Protein AF-A0A2G8SJB6-F1 (afdb_monomer_lite)

Foldseek 3Di:
DEEEEEPDQDALVNLLVVLQVVLVVCVVPDLQDAEEHYEAPHDHDCPPPVLAQEPCSNCVSVLSNQNHQYYAYEHEHAQGQYELVSLLSCLQRNLNHAEDHRHYQPDPDDPPDRPPSRHAYEVVSVLNNCLSHLNHAEYEHAEYELQDADDLVPAAARPHANAAYEYLAYDHDPDDPCSLVRLLSNCCRHHVNHNLVRNQVVNVVSCVVVVVPVPPPPPDPPPHSSNVSSLNNVVVSVVVVVVVVVVVPPPPDPPPDDDPVPVVVVVVVSCVDPPPPDDDDDDDDDPDDPDDDDDDDPPPDPDPDPDYDYDYDDDDPDDPPPDDDDDDD

Organism: NCBI:txid1077348

Radius of gyration: 23.8 Å; chains: 1; bounding box: 73×62×74 Å

Secondary structure (DSSP, 8-state):
-EEEEE-S---HHHHHHHHHHHHHHGGGS-TT--EEEEEE-S---S--TT---BHHHHHGGGGG-TT--EEEEEESSS--B--HHHHHHHHHH-TT--EEEEEE--SSSS-PPPPTT----BHHHHHHHHHH-TT--EEEEEEEE-SS---GGG-PPPSS---EEEEEEEE--SS-TTHHHHHHHHHHHH-TT--HHHHHHHHHHHHHTTGGGTT-TT------HHHHHHHHHHHHHHHHHHHHHHHTT----TT----THHHHHHHHHHS---------------S------PPP--TT--------EEEEEPPP-------------

pLDDT: mean 73.81, std 21.35, range [24.62, 98.19]

Sequence (329 aa):
MLQVVDSSRVTQIQLCSGLESICEHLGRIPRSLKRIGCDFCSGVARTDQDGTRSLARYLKPLLAFSLIEHCHLIFHHTPPSVCDTDLALLGDVWKKLQSLELRHTRHILHGWAHPTDVQRPTLFGLIELARRCPGLIRVHLPELDARTLPKTSRVSRLGHSVREVSFNHVHYASTHAERPCAVAAVLDTVFPALDVANSMFACVSTSASAHLDFRRPGVKEAHSEWWQVMKIVRAMQLGRRHRDLADCGATFGSDFSASTTGVQNLDWELNLDMHSDYWEPEVDSHEGLCVSTEWEEDSDFDSPHDLVATTIFGHSESDFSSTDSESST

Structure (mmCIF, N/CA/C/O backbone):
data_AF-A0A2G8SJB6-F1
#
_entry.id   AF-A0A2G8SJB6-F1
#
loop_
_atom_site.group_PDB
_atom_site.id
_atom_site.type_symbol
_atom_site.label_atom_id
_atom_site.label_alt_id
_atom_site.label_comp_id
_atom_site.label_asym_id
_atom_site.label_entity_id
_atom_site.label_seq_id
_atom_site.pdbx_PDB_ins_code
_atom_site.Cartn_x
_atom_site.Cartn_y
_atom_site.Cartn_z
_atom_site.occupancy
_atom_site.B_iso_or_equiv
_atom_site.auth_seq_id
_atom_site.auth_comp_id
_atom_site.auth_asym_id
_atom_site.auth_atom_id
_atom_site.pdbx_PDB_model_num
ATOM 1 N N . MET A 1 1 ? 14.533 -13.804 10.293 1.00 72.25 1 MET A N 1
ATOM 2 C CA . MET A 1 1 ? 14.455 -12.721 9.287 1.00 72.25 1 MET A CA 1
ATOM 3 C C . MET A 1 1 ? 15.230 -13.141 8.038 1.00 72.25 1 MET A C 1
ATOM 5 O O . MET A 1 1 ? 16.307 -13.704 8.188 1.00 72.25 1 MET A O 1
ATOM 9 N N . LEU A 1 2 ? 14.695 -12.924 6.830 1.00 74.56 2 LEU A N 1
ATOM 10 C CA . LEU A 1 2 ? 15.432 -13.144 5.574 1.00 74.56 2 LEU A CA 1
ATOM 11 C C . LEU A 1 2 ? 15.805 -11.783 4.977 1.00 74.56 2 LEU A C 1
ATOM 13 O O . LEU A 1 2 ? 14.899 -11.005 4.668 1.00 74.56 2 LEU A O 1
ATOM 17 N N . GLN A 1 3 ? 17.104 -11.519 4.824 1.00 74.25 3 GLN A N 1
ATOM 18 C CA . GLN A 1 3 ? 17.626 -10.312 4.189 1.00 74.25 3 GLN A CA 1
ATOM 19 C C . GLN A 1 3 ? 18.437 -10.695 2.949 1.00 74.25 3 GLN A C 1
ATOM 21 O O . GLN A 1 3 ? 19.434 -11.414 3.027 1.00 74.25 3 GLN A O 1
ATOM 26 N N . VAL A 1 4 ? 17.993 -10.218 1.791 1.00 70.62 4 VAL A N 1
ATOM 27 C CA . VAL A 1 4 ? 18.693 -10.417 0.520 1.00 70.62 4 VAL A CA 1
ATOM 28 C C . VAL A 1 4 ? 19.192 -9.064 0.043 1.00 70.62 4 VAL A C 1
ATOM 30 O O . VAL A 1 4 ? 18.390 -8.162 -0.197 1.00 70.62 4 VAL A O 1
ATOM 33 N N . VAL A 1 5 ? 20.512 -8.932 -0.070 1.00 68.06 5 VAL A N 1
ATOM 34 C CA . VAL A 1 5 ? 21.158 -7.728 -0.599 1.00 68.06 5 VAL A CA 1
ATOM 35 C C . VAL A 1 5 ? 21.838 -8.110 -1.902 1.00 68.06 5 VAL A C 1
ATOM 37 O O . VAL A 1 5 ? 22.744 -8.945 -1.920 1.00 68.06 5 VAL A O 1
ATOM 40 N N . ASP A 1 6 ? 21.380 -7.514 -2.997 1.00 60.69 6 ASP A N 1
ATOM 41 C CA . ASP A 1 6 ? 22.015 -7.656 -4.299 1.00 60.69 6 ASP A CA 1
ATOM 42 C C . ASP A 1 6 ? 22.768 -6.372 -4.649 1.00 60.69 6 ASP A C 1
ATOM 44 O O . ASP A 1 6 ? 22.162 -5.309 -4.772 1.00 60.69 6 ASP A O 1
ATOM 48 N N . SER A 1 7 ? 24.088 -6.475 -4.803 1.00 55.56 7 SER A N 1
ATOM 49 C CA . SER A 1 7 ? 24.978 -5.369 -5.172 1.00 55.56 7 SER A CA 1
ATOM 50 C C . SER A 1 7 ? 25.383 -5.384 -6.651 1.00 55.56 7 SER A C 1
ATOM 52 O O . SER A 1 7 ? 26.043 -4.454 -7.117 1.00 55.56 7 SER A O 1
ATOM 54 N N . SER A 1 8 ? 24.995 -6.414 -7.411 1.00 62.06 8 SER A N 1
ATOM 55 C CA . SER A 1 8 ? 25.435 -6.623 -8.794 1.00 62.06 8 SER A CA 1
ATOM 56 C C . SER A 1 8 ? 24.287 -6.451 -9.794 1.00 62.06 8 SER A C 1
ATOM 58 O O . SER A 1 8 ? 23.124 -6.361 -9.418 1.00 62.06 8 SER A O 1
ATOM 60 N N . ARG A 1 9 ? 24.585 -6.343 -11.100 1.00 58.12 9 ARG A N 1
ATOM 61 C CA . ARG A 1 9 ? 23.566 -6.233 -12.166 1.00 58.12 9 ARG A CA 1
ATOM 62 C C . ARG A 1 9 ? 22.853 -7.574 -12.391 1.00 58.12 9 ARG A C 1
ATOM 64 O O . ARG A 1 9 ? 23.043 -8.206 -13.426 1.00 58.12 9 ARG A O 1
ATOM 71 N N . VAL A 1 10 ? 22.042 -8.009 -11.435 1.00 59.66 10 VAL A N 1
ATOM 72 C CA . VAL A 1 10 ? 21.267 -9.247 -11.530 1.00 59.66 10 VAL A CA 1
ATOM 73 C C . VAL A 1 10 ? 20.040 -9.023 -12.411 1.00 59.66 10 VAL A C 1
ATOM 75 O O . VAL A 1 10 ? 19.266 -8.080 -12.267 1.00 59.66 10 VAL A O 1
ATOM 78 N N . THR A 1 11 ? 19.856 -9.894 -13.392 1.00 67.12 11 THR A N 1
ATOM 79 C CA . THR A 1 11 ? 18.627 -9.910 -14.190 1.00 67.12 11 THR A CA 1
ATOM 80 C C . THR A 1 11 ? 17.463 -10.448 -13.354 1.00 67.12 11 THR A C 1
ATOM 82 O O . THR A 1 11 ? 17.657 -11.253 -12.448 1.00 67.12 11 THR A O 1
ATOM 85 N N . GLN A 1 12 ? 16.219 -10.088 -13.685 1.00 66.50 12 GLN A N 1
ATOM 86 C CA . GLN A 1 12 ? 15.039 -10.651 -13.007 1.00 66.50 12 GLN A CA 1
ATOM 87 C C . GLN A 1 12 ? 15.045 -12.186 -12.976 1.00 66.50 12 GLN A C 1
ATOM 89 O O . GLN A 1 12 ? 14.620 -12.774 -11.985 1.00 66.50 12 GLN A O 1
ATOM 94 N N . ILE A 1 13 ? 15.537 -12.828 -14.039 1.00 69.31 13 ILE A N 1
ATOM 95 C CA . ILE A 1 13 ? 15.663 -14.287 -14.126 1.00 69.31 13 ILE A CA 1
ATOM 96 C C . ILE A 1 13 ? 16.607 -14.801 -13.041 1.00 69.31 13 ILE A C 1
ATOM 98 O O . ILE A 1 13 ? 16.237 -15.703 -12.295 1.00 69.31 13 ILE A O 1
ATOM 102 N N . GLN A 1 14 ? 17.790 -14.198 -12.916 1.00 73.81 14 GLN A N 1
ATOM 103 C CA . GLN A 1 14 ? 18.767 -14.585 -11.903 1.00 73.81 14 GLN A CA 1
ATOM 104 C C . GLN A 1 14 ? 18.230 -14.360 -10.488 1.00 73.81 14 GLN A C 1
ATOM 106 O O . GLN A 1 14 ? 18.413 -15.222 -9.634 1.00 73.81 14 GLN A O 1
ATOM 111 N N . LEU A 1 15 ? 17.499 -13.267 -10.255 1.00 71.94 15 LEU A N 1
ATOM 112 C CA . LEU A 1 15 ? 16.864 -13.014 -8.966 1.00 71.94 15 LEU A CA 1
ATOM 113 C C . LEU A 1 15 ? 15.798 -14.067 -8.644 1.00 71.94 15 LEU A C 1
ATOM 115 O O . LEU A 1 15 ? 15.794 -14.609 -7.543 1.00 71.94 15 LEU A O 1
ATOM 119 N N . CYS A 1 16 ? 14.915 -14.382 -9.597 1.00 73.88 16 CYS A N 1
ATOM 120 C CA . CYS A 1 16 ? 13.900 -15.418 -9.407 1.00 73.88 16 CYS A CA 1
ATOM 121 C C . CYS A 1 16 ? 14.565 -16.770 -9.140 1.00 73.88 16 CYS A C 1
ATOM 123 O O . CYS A 1 16 ? 14.214 -17.416 -8.162 1.00 73.88 16 CYS A O 1
ATOM 125 N N . SER A 1 17 ? 15.582 -17.149 -9.921 1.00 79.81 17 SER A N 1
ATOM 126 C CA . SER A 1 17 ? 16.326 -18.395 -9.699 1.00 79.81 17 SER A CA 1
ATOM 127 C C . SER A 1 17 ? 17.098 -18.400 -8.378 1.00 79.81 17 SER A C 1
ATOM 129 O O . SER A 1 17 ? 17.209 -19.436 -7.732 1.00 79.81 17 SER A O 1
ATOM 131 N N . GLY A 1 18 ? 17.607 -17.245 -7.945 1.00 81.31 18 GLY A N 1
ATOM 132 C CA . GLY A 1 18 ? 18.300 -17.082 -6.673 1.00 81.31 18 GLY A CA 1
ATOM 133 C C . GLY A 1 18 ? 17.336 -17.247 -5.507 1.00 81.31 18 GLY A C 1
ATOM 134 O O . GLY A 1 18 ? 17.619 -18.002 -4.585 1.00 81.31 18 GLY A O 1
ATOM 135 N N . LEU A 1 19 ? 16.162 -16.615 -5.580 1.00 78.44 19 LEU A N 1
ATOM 136 C CA . LEU A 1 19 ? 15.093 -16.782 -4.601 1.00 78.44 19 LEU A CA 1
ATOM 137 C C . LEU A 1 19 ? 14.518 -18.199 -4.609 1.00 78.44 19 LEU A C 1
ATOM 139 O O . LEU A 1 19 ? 14.231 -18.711 -3.536 1.00 78.44 19 LEU A O 1
ATOM 143 N N . GLU A 1 20 ? 14.363 -18.842 -5.767 1.00 83.06 20 GLU A N 1
ATOM 144 C CA . GLU A 1 20 ? 13.944 -20.245 -5.872 1.00 83.06 20 GLU A CA 1
ATOM 145 C C . GLU A 1 20 ? 14.985 -21.170 -5.241 1.00 83.06 20 GLU A C 1
ATOM 147 O O . GLU A 1 20 ? 14.630 -21.955 -4.372 1.00 83.06 20 GLU A O 1
ATOM 152 N N . SER A 1 21 ? 16.267 -21.011 -5.577 1.00 84.12 21 SER A N 1
ATOM 153 C CA . SER A 1 21 ? 17.368 -21.781 -4.985 1.00 84.12 21 SER A CA 1
ATOM 154 C C . SER A 1 21 ? 17.466 -21.572 -3.475 1.00 84.12 21 SER A C 1
ATOM 156 O O . SER A 1 21 ? 17.615 -22.541 -2.725 1.00 84.12 21 SER A O 1
ATOM 158 N N . ILE A 1 22 ? 17.312 -20.325 -3.010 1.00 79.06 22 ILE A N 1
ATOM 159 C CA . ILE A 1 22 ? 17.175 -20.011 -1.589 1.00 79.06 22 ILE A CA 1
ATOM 160 C C . ILE A 1 22 ? 15.975 -20.785 -1.056 1.00 79.06 22 ILE A C 1
ATOM 162 O O . ILE A 1 22 ? 16.174 -21.618 -0.191 1.00 79.06 22 ILE A O 1
ATOM 166 N N . CYS A 1 23 ? 14.767 -20.609 -1.592 1.00 79.56 23 CYS A N 1
ATOM 167 C CA . CYS A 1 23 ? 13.549 -21.270 -1.113 1.00 79.56 23 CYS A CA 1
ATOM 168 C C . CYS A 1 23 ? 13.644 -22.804 -1.099 1.00 79.56 23 CYS A C 1
ATOM 170 O O . CYS A 1 23 ? 13.122 -23.423 -0.177 1.00 79.56 23 CYS A O 1
ATOM 172 N N . GLU A 1 24 ? 14.332 -23.419 -2.061 1.00 82.94 24 GLU A N 1
ATOM 173 C CA . GLU A 1 24 ? 14.613 -24.856 -2.099 1.00 82.94 24 GLU A CA 1
ATOM 174 C C . GLU A 1 24 ? 15.560 -25.274 -0.968 1.00 82.94 24 GLU A C 1
ATOM 176 O O . GLU A 1 24 ? 15.261 -26.216 -0.230 1.00 82.94 24 GLU A O 1
ATOM 181 N N . HIS A 1 25 ? 16.652 -24.533 -0.749 1.00 79.00 25 HIS A N 1
ATOM 182 C CA . HIS A 1 25 ? 17.533 -24.734 0.409 1.00 79.00 25 HIS A CA 1
ATOM 183 C C . HIS A 1 25 ? 16.799 -24.460 1.733 1.00 79.00 25 HIS A C 1
ATOM 185 O O . HIS A 1 25 ? 16.972 -25.179 2.723 1.00 79.00 25 HIS A O 1
ATOM 191 N N . LEU A 1 26 ? 15.911 -23.466 1.725 1.00 72.56 26 LEU A N 1
ATOM 192 C CA . LEU A 1 26 ? 14.996 -23.106 2.796 1.00 72.56 26 LEU A CA 1
ATOM 193 C C . LEU A 1 26 ? 13.796 -24.058 2.881 1.00 72.56 26 LEU A C 1
ATOM 195 O O . LEU A 1 26 ? 12.993 -23.905 3.794 1.00 72.56 26 LEU A O 1
ATOM 199 N N . GLY A 1 27 ? 13.695 -25.103 2.053 1.00 66.19 27 GLY A N 1
ATOM 200 C CA . GLY A 1 27 ? 12.751 -26.204 2.269 1.00 66.19 27 GLY A CA 1
ATOM 201 C C . GLY A 1 27 ? 12.970 -26.899 3.622 1.00 66.19 27 GLY A C 1
ATOM 202 O O . GLY A 1 27 ? 12.107 -27.634 4.100 1.00 66.19 27 GLY A O 1
ATOM 203 N N . ARG A 1 28 ? 14.118 -26.627 4.263 1.00 66.44 28 ARG A N 1
ATOM 204 C CA . ARG A 1 28 ? 14.441 -26.977 5.653 1.00 66.44 28 ARG A CA 1
ATOM 205 C C . ARG A 1 28 ? 14.161 -25.869 6.674 1.00 66.44 28 ARG A C 1
ATOM 207 O O . ARG A 1 28 ? 14.147 -26.157 7.868 1.00 66.44 28 ARG A O 1
ATOM 214 N N . ILE A 1 29 ? 13.974 -24.621 6.246 1.00 64.81 29 ILE A N 1
ATOM 215 C CA . ILE A 1 29 ? 13.619 -23.516 7.136 1.00 64.81 29 ILE A CA 1
ATOM 216 C C . ILE A 1 29 ? 12.162 -23.672 7.571 1.00 64.81 29 ILE A C 1
ATOM 218 O O . ILE A 1 29 ? 11.287 -24.006 6.767 1.00 64.81 29 ILE A O 1
ATOM 222 N N . PRO A 1 30 ? 11.874 -23.440 8.859 1.00 64.25 30 PRO A N 1
ATOM 223 C CA . PRO A 1 30 ? 10.520 -23.520 9.361 1.00 64.25 30 PRO A CA 1
ATOM 224 C C . PRO A 1 30 ? 9.605 -22.538 8.623 1.00 64.25 30 PRO A C 1
ATOM 226 O O . PRO A 1 30 ? 9.963 -21.396 8.340 1.00 64.25 30 PRO A O 1
ATOM 229 N N . ARG A 1 31 ? 8.353 -22.957 8.402 1.00 75.62 31 ARG A N 1
ATOM 230 C CA . ARG A 1 31 ? 7.240 -22.133 7.882 1.00 75.62 31 ARG A CA 1
ATOM 231 C C . ARG A 1 31 ? 6.923 -20.894 8.746 1.00 75.62 31 ARG A C 1
ATOM 233 O O . ARG A 1 31 ? 5.898 -20.258 8.541 1.00 75.62 31 ARG A O 1
ATOM 240 N N . SER A 1 32 ? 7.777 -20.578 9.718 1.00 86.62 32 SER A N 1
ATOM 241 C CA . SER A 1 32 ? 7.727 -19.478 10.672 1.00 86.62 32 SER A CA 1
ATOM 242 C C . SER A 1 32 ? 8.412 -18.205 10.181 1.00 86.62 32 SER A C 1
ATOM 244 O O . SER A 1 32 ? 8.601 -17.296 10.984 1.00 86.62 32 SER A O 1
ATOM 246 N N . LEU A 1 33 ? 8.810 -18.109 8.906 1.00 90.19 33 LEU A N 1
ATOM 247 C CA . LEU A 1 33 ? 9.316 -16.846 8.376 1.00 90.19 33 LEU A CA 1
ATOM 248 C C . LEU A 1 33 ? 8.217 -15.778 8.481 1.00 90.19 33 LEU A C 1
ATOM 250 O O . LEU A 1 33 ? 7.125 -15.953 7.943 1.00 90.19 33 LEU A O 1
ATOM 254 N N . LYS A 1 34 ? 8.530 -14.686 9.187 1.00 94.62 34 LYS A N 1
ATOM 255 C CA . LYS A 1 34 ? 7.622 -13.554 9.432 1.00 94.62 34 LYS A CA 1
ATOM 256 C C . LYS A 1 34 ? 8.035 -12.264 8.735 1.00 94.62 34 LYS A C 1
ATOM 258 O O . LYS A 1 34 ? 7.201 -11.392 8.523 1.00 94.62 34 LYS A O 1
ATOM 263 N N . ARG A 1 35 ? 9.320 -12.112 8.412 1.00 94.44 35 ARG A N 1
ATOM 264 C CA . ARG A 1 35 ? 9.890 -10.860 7.902 1.00 94.44 35 ARG A CA 1
ATOM 265 C C . ARG A 1 35 ? 10.740 -11.123 6.669 1.00 94.44 35 ARG A C 1
ATOM 267 O O . ARG A 1 35 ? 11.638 -11.969 6.726 1.00 94.44 35 ARG A O 1
ATOM 274 N N . ILE A 1 36 ? 10.457 -10.383 5.604 1.00 92.00 36 ILE A N 1
ATOM 275 C CA . ILE A 1 36 ? 11.210 -10.367 4.349 1.00 92.00 36 ILE A CA 1
ATOM 276 C C . ILE A 1 36 ? 11.740 -8.953 4.135 1.00 92.00 36 ILE A C 1
ATOM 278 O O . ILE A 1 36 ? 10.959 -8.001 4.129 1.00 92.00 36 ILE A O 1
ATOM 282 N N . GLY A 1 37 ? 13.049 -8.848 3.929 1.00 91.62 37 GLY A N 1
ATOM 283 C CA . GLY A 1 37 ? 13.726 -7.652 3.449 1.00 91.62 37 GLY A CA 1
ATOM 284 C C . GLY A 1 37 ? 14.497 -7.977 2.174 1.00 91.62 37 GLY A C 1
ATOM 285 O O . GLY A 1 37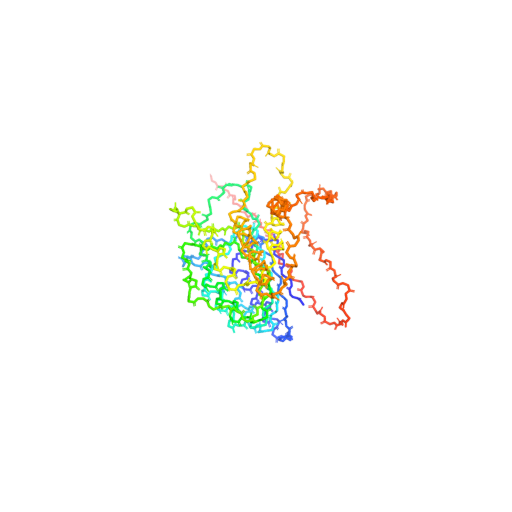 ? 15.310 -8.905 2.169 1.00 91.62 37 GLY A O 1
ATOM 286 N N . CYS A 1 38 ? 14.258 -7.245 1.091 1.00 87.94 38 CYS A N 1
ATOM 287 C CA . CYS A 1 38 ? 15.060 -7.373 -0.122 1.00 87.94 38 CYS A CA 1
ATOM 288 C C . CYS A 1 38 ? 15.419 -6.003 -0.672 1.00 87.94 38 CYS A C 1
ATOM 290 O O . CYS A 1 38 ? 14.569 -5.113 -0.733 1.00 87.94 38 CYS A O 1
ATOM 292 N N . ASP A 1 39 ? 16.664 -5.875 -1.111 1.00 86.88 39 ASP A N 1
ATOM 293 C CA . ASP A 1 39 ? 17.139 -4.683 -1.786 1.00 86.88 39 ASP A CA 1
ATOM 294 C C . ASP A 1 39 ? 17.611 -5.007 -3.209 1.00 86.88 39 ASP A C 1
ATOM 296 O O . ASP A 1 39 ? 18.454 -5.884 -3.418 1.00 86.88 39 ASP A O 1
ATOM 300 N N . PHE A 1 40 ? 17.028 -4.315 -4.186 1.00 83.12 40 PHE A N 1
ATOM 301 C CA . PHE A 1 40 ? 17.244 -4.512 -5.612 1.00 83.12 40 PHE A CA 1
ATOM 302 C C . PHE A 1 40 ? 18.037 -3.335 -6.181 1.00 83.12 40 PHE A C 1
ATOM 304 O O . PHE A 1 40 ? 17.467 -2.336 -6.640 1.00 83.12 40 PHE A O 1
ATOM 311 N N . CYS A 1 41 ? 19.367 -3.466 -6.183 1.00 76.69 41 CYS A N 1
ATOM 312 C CA . CYS A 1 41 ? 20.251 -2.481 -6.805 1.00 76.69 41 CYS A CA 1
ATOM 313 C C . CYS A 1 41 ? 20.204 -2.547 -8.328 1.00 76.69 41 CYS A C 1
ATOM 315 O O . CYS A 1 41 ? 20.354 -1.530 -8.988 1.00 76.69 41 CYS A O 1
ATOM 317 N N . SER A 1 42 ? 19.978 -3.717 -8.919 1.00 66.50 42 SER A N 1
ATOM 318 C CA . SER A 1 42 ? 19.939 -3.867 -10.368 1.00 66.50 42 SER A CA 1
ATOM 319 C C . SER A 1 42 ? 18.615 -3.390 -10.964 1.00 66.50 42 SER A C 1
ATOM 321 O O . SER A 1 42 ? 17.518 -3.740 -10.531 1.00 66.50 42 SER A O 1
ATOM 323 N N . GLY A 1 43 ? 18.706 -2.571 -12.014 1.00 59.84 43 GLY A N 1
ATOM 324 C CA . GLY A 1 43 ? 17.541 -2.279 -12.838 1.00 59.84 43 GLY A CA 1
ATOM 325 C C . GLY A 1 43 ? 17.129 -3.567 -13.528 1.00 59.84 43 GLY A C 1
ATOM 326 O O . GLY A 1 43 ? 17.916 -4.126 -14.292 1.00 59.84 43 GLY A O 1
ATOM 327 N N . VAL A 1 44 ? 15.910 -4.040 -13.278 1.00 55.75 44 VAL A N 1
ATOM 328 C CA . VAL A 1 44 ? 15.372 -5.185 -14.009 1.00 55.75 44 VAL A CA 1
ATOM 329 C C . VAL A 1 44 ? 15.416 -4.833 -15.492 1.00 55.75 44 VAL A C 1
ATOM 331 O O . VAL A 1 44 ? 14.764 -3.884 -15.935 1.00 55.75 44 VAL A O 1
ATOM 334 N N . ALA A 1 45 ? 16.241 -5.545 -16.260 1.00 53.75 45 ALA A N 1
ATOM 335 C CA . ALA A 1 45 ? 16.396 -5.302 -17.687 1.00 53.75 45 ALA A CA 1
ATOM 336 C C . ALA A 1 45 ? 15.039 -5.456 -18.408 1.00 53.75 45 ALA A C 1
ATOM 338 O O . ALA A 1 45 ? 14.132 -6.151 -17.950 1.00 53.75 45 ALA A O 1
ATOM 339 N N . ARG A 1 46 ? 14.834 -4.737 -19.517 1.00 58.88 46 ARG A N 1
ATOM 340 C CA . ARG A 1 46 ? 13.567 -4.679 -20.292 1.00 58.88 46 ARG A CA 1
ATOM 341 C C . ARG A 1 46 ? 13.275 -5.953 -21.094 1.00 58.88 46 ARG A C 1
ATOM 343 O O . ARG A 1 46 ? 12.708 -5.872 -22.173 1.00 58.88 46 ARG A O 1
ATOM 350 N N . THR A 1 47 ? 13.716 -7.110 -20.618 1.00 52.62 47 THR A N 1
ATOM 351 C CA . THR A 1 47 ? 13.990 -8.254 -21.492 1.00 52.62 47 THR A CA 1
ATOM 352 C C . THR A 1 47 ? 12.836 -9.226 -21.689 1.00 52.62 47 THR A C 1
ATOM 354 O O . THR A 1 47 ? 12.912 -10.018 -22.622 1.00 52.62 47 THR A O 1
ATOM 357 N N . ASP A 1 48 ? 11.754 -9.148 -20.915 1.00 56.62 48 ASP A N 1
ATOM 358 C CA . ASP A 1 48 ? 10.597 -10.004 -21.183 1.00 56.62 48 ASP A CA 1
ATOM 359 C C . ASP A 1 48 ? 9.720 -9.346 -22.257 1.00 56.62 48 ASP A C 1
ATOM 361 O O . ASP A 1 48 ? 9.075 -8.323 -22.024 1.00 56.62 48 ASP A O 1
ATOM 365 N N . GLN A 1 49 ? 9.711 -9.952 -23.451 1.00 61.03 49 GLN A N 1
ATOM 366 C CA . GLN A 1 49 ? 8.862 -9.570 -24.591 1.00 61.03 49 GLN A CA 1
ATOM 367 C C . GLN A 1 49 ? 7.362 -9.565 -24.236 1.00 61.03 49 GLN A C 1
ATOM 369 O O . GLN A 1 49 ? 6.585 -8.876 -24.891 1.00 61.03 49 GLN A O 1
ATOM 374 N N . ASP A 1 50 ? 6.979 -10.263 -23.161 1.00 63.53 50 ASP A N 1
ATOM 375 C CA . ASP A 1 50 ? 5.613 -10.319 -22.630 1.00 63.53 50 ASP A CA 1
ATOM 376 C C . ASP A 1 50 ? 5.192 -9.042 -21.875 1.00 63.53 50 ASP A C 1
ATOM 378 O O . ASP A 1 50 ? 4.030 -8.888 -21.504 1.00 63.53 50 ASP A O 1
ATOM 382 N N . GLY A 1 51 ? 6.114 -8.100 -21.644 1.00 60.44 51 GLY A N 1
ATOM 383 C CA . GLY A 1 51 ? 5.795 -6.717 -21.275 1.00 60.44 51 GLY A CA 1
ATOM 384 C C . GLY A 1 51 ? 5.245 -6.473 -19.863 1.00 60.44 51 GLY A C 1
ATOM 385 O O . GLY A 1 51 ? 5.140 -5.316 -19.464 1.00 60.44 51 GLY A O 1
ATOM 386 N N . THR A 1 52 ? 4.929 -7.496 -19.062 1.00 62.84 52 THR A N 1
ATOM 387 C CA . THR A 1 52 ? 4.351 -7.296 -17.718 1.00 62.84 52 THR A CA 1
ATOM 388 C C . THR A 1 52 ? 5.327 -7.643 -16.594 1.00 62.84 52 THR A C 1
ATOM 390 O O . THR A 1 52 ? 5.517 -8.806 -16.237 1.00 62.84 52 THR A O 1
ATOM 393 N N . ARG A 1 53 ? 5.910 -6.610 -15.976 1.00 73.12 53 ARG A N 1
ATOM 394 C CA . ARG A 1 53 ? 6.835 -6.692 -14.826 1.00 73.12 53 ARG A CA 1
ATOM 395 C C . ARG A 1 53 ? 6.109 -6.806 -13.478 1.00 73.12 53 ARG A C 1
ATOM 397 O O . ARG A 1 53 ? 6.427 -6.059 -12.555 1.00 73.12 53 ARG A O 1
ATOM 404 N N . SER A 1 54 ? 5.112 -7.682 -13.381 1.00 87.00 54 SER A N 1
ATOM 405 C CA . SER A 1 54 ? 4.255 -7.794 -12.190 1.00 87.00 54 SER A CA 1
ATOM 406 C C . SER A 1 54 ? 5.057 -8.158 -10.933 1.00 87.00 54 SER A C 1
ATOM 408 O O . SER A 1 54 ? 5.939 -9.025 -10.962 1.00 87.00 54 SER A O 1
ATOM 410 N N . LEU A 1 55 ? 4.716 -7.507 -9.818 1.00 90.31 55 LEU A N 1
ATOM 411 C CA . LEU A 1 55 ? 5.299 -7.746 -8.499 1.00 90.31 55 LEU A CA 1
ATOM 412 C C . LEU A 1 55 ? 5.214 -9.226 -8.091 1.00 90.31 55 LEU A C 1
ATOM 414 O O . LEU A 1 55 ? 6.172 -9.777 -7.542 1.00 90.31 55 LEU A O 1
ATOM 418 N N . ALA A 1 56 ? 4.095 -9.889 -8.402 1.00 89.62 56 ALA A N 1
ATOM 419 C CA . ALA A 1 56 ? 3.870 -11.290 -8.062 1.00 89.62 56 ALA A CA 1
ATOM 420 C C . ALA A 1 56 ? 4.934 -12.228 -8.646 1.00 89.62 56 ALA A C 1
ATOM 422 O O . ALA A 1 56 ? 5.248 -13.246 -8.035 1.00 89.62 56 ALA A O 1
ATOM 423 N N . ARG A 1 57 ? 5.526 -11.889 -9.798 1.00 86.00 57 ARG A N 1
ATOM 424 C CA . ARG A 1 57 ? 6.577 -12.710 -10.414 1.00 86.00 57 ARG A CA 1
ATOM 425 C C . ARG A 1 57 ? 7.849 -12.732 -9.567 1.00 86.00 57 ARG A C 1
ATOM 427 O O . ARG A 1 57 ? 8.422 -13.800 -9.395 1.00 86.00 57 ARG A O 1
ATOM 434 N N . TYR A 1 58 ? 8.240 -11.593 -8.993 1.00 82.62 58 TYR A N 1
ATOM 435 C CA . TYR A 1 58 ? 9.391 -11.507 -8.082 1.00 82.62 58 TYR A CA 1
ATOM 436 C C . TYR A 1 58 ? 9.119 -12.218 -6.761 1.00 82.62 58 TYR A C 1
ATOM 438 O O . TYR A 1 58 ? 9.991 -12.873 -6.201 1.00 82.62 58 TYR A O 1
ATOM 446 N N . LEU A 1 59 ? 7.886 -12.096 -6.274 1.00 89.69 59 LEU A N 1
ATOM 447 C CA . LEU A 1 59 ? 7.494 -12.648 -4.987 1.00 89.69 59 LEU A CA 1
ATOM 448 C C . LEU A 1 59 ? 7.105 -14.121 -5.050 1.00 89.69 59 LEU A C 1
ATOM 450 O O . LEU A 1 59 ? 6.981 -14.734 -3.996 1.00 89.69 59 LEU A O 1
ATOM 454 N N . LYS A 1 60 ? 6.945 -14.711 -6.241 1.00 91.00 60 LYS A N 1
ATOM 455 C CA . LYS A 1 60 ? 6.448 -16.082 -6.426 1.00 91.00 60 LYS A CA 1
ATOM 456 C C . LYS A 1 60 ? 7.113 -17.110 -5.495 1.00 91.00 60 LYS A C 1
ATOM 458 O O . LYS A 1 60 ? 6.362 -17.854 -4.864 1.00 91.00 60 LYS A O 1
ATOM 463 N N . PRO A 1 61 ? 8.450 -17.151 -5.329 1.00 87.81 61 PRO A N 1
ATOM 464 C CA . PRO A 1 61 ? 9.082 -18.116 -4.421 1.00 87.81 61 PRO A CA 1
ATOM 465 C C . PRO A 1 61 ? 8.723 -17.855 -2.948 1.00 87.81 61 PRO A C 1
ATOM 467 O O . PRO A 1 61 ? 8.546 -18.777 -2.157 1.00 87.81 61 PRO A O 1
ATOM 470 N N . LEU A 1 62 ? 8.531 -16.583 -2.594 1.00 89.75 62 LEU A N 1
ATOM 471 C CA . LEU A 1 62 ? 8.217 -16.116 -1.245 1.00 89.75 62 LEU A CA 1
ATOM 472 C C . LEU A 1 62 ? 6.731 -16.283 -0.877 1.00 89.75 62 LEU A C 1
ATOM 474 O O . LEU A 1 62 ? 6.377 -16.260 0.303 1.00 89.75 62 LEU A O 1
ATOM 478 N N . LEU A 1 63 ? 5.849 -16.508 -1.857 1.00 92.50 63 LEU A N 1
ATOM 479 C CA . LEU A 1 63 ? 4.427 -16.775 -1.608 1.00 92.50 63 LEU A CA 1
ATOM 480 C C . LEU A 1 63 ? 4.190 -18.107 -0.871 1.00 92.50 63 LEU A C 1
ATOM 482 O O . LEU A 1 63 ? 3.106 -18.330 -0.341 1.00 92.50 63 LEU A O 1
ATOM 486 N N . ALA A 1 64 ? 5.189 -18.988 -0.775 1.00 90.62 64 ALA A N 1
ATOM 487 C CA . ALA A 1 64 ? 5.086 -20.206 0.030 1.00 90.62 64 ALA A CA 1
ATOM 488 C C . ALA A 1 64 ? 5.022 -19.928 1.550 1.00 90.62 64 ALA A C 1
ATOM 490 O O . ALA A 1 64 ? 4.568 -20.782 2.318 1.00 90.62 64 ALA A O 1
ATOM 491 N N . PHE A 1 65 ? 5.452 -18.745 2.004 1.00 91.50 65 PHE A N 1
ATOM 492 C CA . PHE A 1 65 ? 5.481 -18.373 3.418 1.00 91.50 65 PHE A CA 1
ATOM 493 C C . PHE A 1 65 ? 4.192 -17.640 3.815 1.00 91.50 65 PHE A C 1
ATOM 495 O O . PHE A 1 65 ? 4.057 -16.435 3.642 1.00 91.50 65 PHE A O 1
ATOM 502 N N . SER A 1 66 ? 3.223 -18.355 4.390 1.00 94.56 66 SER A N 1
ATOM 503 C CA . SER A 1 66 ? 1.922 -17.777 4.776 1.00 94.56 66 SER A CA 1
ATOM 504 C C . SER A 1 66 ? 1.936 -16.994 6.098 1.00 94.56 66 SER A C 1
ATOM 506 O O . SER A 1 66 ? 0.919 -16.418 6.484 1.00 94.56 66 SER A O 1
ATOM 508 N N . LEU A 1 67 ? 3.045 -17.036 6.848 1.00 95.69 67 LEU A N 1
ATOM 509 C CA . LEU A 1 67 ? 3.192 -16.379 8.155 1.00 95.69 67 LEU A CA 1
ATOM 510 C C . LEU A 1 67 ? 3.901 -15.023 8.077 1.00 95.69 67 LEU A C 1
ATOM 512 O O . LEU A 1 67 ? 4.267 -14.479 9.114 1.00 95.69 67 LEU A O 1
ATOM 516 N N . ILE A 1 68 ? 4.062 -14.471 6.874 1.00 96.31 68 ILE A N 1
ATOM 517 C CA . ILE A 1 68 ? 4.656 -13.152 6.682 1.00 96.31 68 ILE A CA 1
ATOM 518 C C . ILE A 1 68 ? 3.790 -12.074 7.339 1.00 96.31 68 ILE A C 1
ATOM 520 O O . ILE A 1 68 ? 2.591 -11.960 7.087 1.00 96.31 68 ILE A O 1
ATOM 524 N N . GLU A 1 69 ? 4.446 -11.294 8.189 1.00 97.44 69 GLU A N 1
ATOM 525 C CA . GLU A 1 69 ? 3.930 -10.140 8.921 1.00 97.44 69 GLU A CA 1
ATOM 526 C C . GLU A 1 69 ? 4.545 -8.842 8.363 1.00 97.44 69 GLU A C 1
ATOM 528 O O . GLU A 1 69 ? 3.863 -7.824 8.292 1.00 97.44 69 GLU A O 1
ATOM 533 N N . HIS A 1 70 ? 5.797 -8.867 7.890 1.00 97.12 70 HIS A N 1
ATOM 534 C CA . HIS A 1 70 ? 6.476 -7.691 7.337 1.00 97.12 70 HIS A CA 1
ATOM 535 C C . HIS A 1 70 ? 7.165 -8.017 6.011 1.00 97.12 70 HIS A C 1
ATOM 537 O O . HIS A 1 70 ? 7.961 -8.955 5.931 1.00 97.12 70 HIS A O 1
ATOM 543 N N . CYS A 1 71 ? 6.890 -7.221 4.983 1.00 96.06 71 CYS A N 1
ATOM 544 C CA . CYS A 1 71 ? 7.551 -7.303 3.688 1.00 96.06 71 CYS A CA 1
ATOM 545 C C . CYS A 1 71 ? 8.084 -5.922 3.311 1.00 96.06 71 CYS A C 1
ATOM 547 O O . CYS A 1 71 ? 7.302 -4.988 3.152 1.00 96.06 71 CYS A O 1
ATOM 549 N N . HIS A 1 72 ? 9.402 -5.811 3.177 1.00 94.38 72 HIS A N 1
ATOM 550 C CA . HIS A 1 72 ? 10.091 -4.593 2.781 1.00 94.38 72 HIS A CA 1
ATOM 551 C C . HIS A 1 72 ? 10.953 -4.872 1.550 1.00 94.38 72 HIS A C 1
ATOM 553 O O . HIS A 1 72 ? 11.881 -5.677 1.601 1.00 94.38 72 HIS A O 1
ATOM 559 N N . LEU A 1 73 ? 10.622 -4.227 0.438 1.00 92.25 73 LEU A N 1
ATOM 560 C CA . LEU A 1 73 ? 11.316 -4.347 -0.834 1.00 92.25 73 LEU A CA 1
ATOM 561 C C . LEU A 1 73 ? 11.756 -2.957 -1.288 1.00 92.25 73 LEU A C 1
ATOM 563 O O . LEU A 1 73 ? 10.918 -2.067 -1.453 1.00 92.25 73 LEU A O 1
ATOM 567 N N . ILE A 1 74 ? 13.050 -2.779 -1.524 1.00 89.50 74 ILE A N 1
ATOM 568 C CA . ILE A 1 74 ? 13.619 -1.535 -2.039 1.00 89.50 74 ILE A CA 1
ATOM 569 C C . ILE A 1 74 ? 14.058 -1.760 -3.481 1.00 89.50 74 ILE A C 1
ATOM 571 O O . ILE A 1 74 ? 14.754 -2.718 -3.789 1.00 89.50 74 ILE A O 1
ATOM 575 N N . PHE A 1 75 ? 13.637 -0.871 -4.374 1.00 86.94 75 PHE A N 1
ATOM 576 C CA . PHE A 1 75 ? 14.020 -0.878 -5.777 1.00 86.94 75 PHE A CA 1
ATOM 577 C C . PHE A 1 75 ? 14.845 0.372 -6.074 1.00 86.94 75 PHE A C 1
ATOM 579 O O . PHE A 1 75 ? 14.325 1.488 -6.071 1.00 86.94 75 PHE A O 1
ATOM 586 N N . HIS A 1 76 ? 16.134 0.212 -6.365 1.00 83.94 76 HIS A N 1
ATOM 587 C CA . HIS A 1 76 ? 17.009 1.369 -6.560 1.00 83.94 76 HIS A CA 1
ATOM 588 C C . HIS A 1 76 ? 17.014 1.933 -7.961 1.00 83.94 76 HIS A C 1
ATOM 590 O O . HIS A 1 76 ? 17.536 3.017 -8.164 1.00 83.94 76 HIS A O 1
ATOM 596 N N . HIS A 1 77 ? 16.547 1.211 -8.973 1.00 79.38 77 HIS A N 1
ATOM 597 C CA . HIS A 1 77 ? 16.760 1.639 -10.360 1.00 79.38 77 HIS A CA 1
ATOM 598 C C . HIS A 1 77 ? 15.515 1.624 -11.228 1.00 79.38 77 HIS A C 1
ATOM 600 O O . HIS A 1 77 ? 15.464 2.332 -12.232 1.00 79.38 77 HIS A O 1
ATOM 606 N N . THR A 1 78 ? 14.544 0.779 -10.914 1.00 79.75 78 THR A N 1
ATOM 607 C CA . THR A 1 78 ? 13.345 0.616 -11.729 1.00 79.75 78 THR A CA 1
ATOM 608 C C . THR A 1 78 ? 12.176 0.349 -10.799 1.00 79.75 78 THR A C 1
ATOM 610 O O . THR A 1 78 ? 12.259 -0.604 -10.024 1.00 79.75 78 THR A O 1
ATOM 613 N N . PRO A 1 79 ? 11.094 1.142 -10.862 1.00 82.50 79 PRO A N 1
ATOM 614 C CA . PRO A 1 79 ? 9.939 0.894 -10.019 1.00 82.50 79 PRO A CA 1
ATOM 615 C C . PRO A 1 79 ? 9.296 -0.444 -10.419 1.00 82.50 79 PRO A C 1
ATOM 617 O O . PRO A 1 79 ? 9.203 -0.749 -11.617 1.00 82.50 79 PRO A O 1
ATOM 620 N N . PRO A 1 80 ? 8.854 -1.261 -9.449 1.00 87.50 80 PRO A N 1
ATOM 621 C CA . PRO A 1 80 ? 8.108 -2.470 -9.753 1.00 87.50 80 PRO A CA 1
ATOM 622 C C . PRO A 1 80 ? 6.747 -2.095 -10.348 1.00 87.50 80 PRO A C 1
ATOM 624 O O . PRO A 1 80 ? 6.119 -1.122 -9.928 1.00 87.50 80 PRO A O 1
ATOM 627 N N . SER A 1 81 ? 6.260 -2.893 -11.298 1.00 90.94 81 SER A N 1
ATOM 628 C CA . SER A 1 81 ? 4.870 -2.790 -11.737 1.00 90.94 81 SER A CA 1
ATOM 629 C C . SER A 1 81 ? 4.004 -3.488 -10.697 1.00 90.94 81 SER A C 1
ATOM 631 O O . SER A 1 81 ? 4.117 -4.700 -10.514 1.00 90.94 81 SER A O 1
ATOM 633 N N . VAL A 1 82 ? 3.158 -2.729 -10.009 1.00 93.69 82 VAL A N 1
ATOM 634 C CA . VAL A 1 82 ? 2.256 -3.253 -8.978 1.00 93.69 82 VAL A CA 1
ATOM 635 C C . VAL A 1 82 ? 0.837 -3.034 -9.470 1.00 93.69 82 VAL A C 1
ATOM 637 O O . VAL A 1 82 ? 0.444 -1.900 -9.712 1.00 93.69 82 VAL A O 1
ATOM 640 N N . CYS A 1 83 ? 0.061 -4.097 -9.645 1.00 94.75 83 CYS A N 1
ATOM 641 C CA . CYS A 1 83 ? -1.345 -3.996 -10.034 1.00 94.75 83 CYS A CA 1
ATOM 642 C C . CYS A 1 83 ? -2.281 -4.482 -8.918 1.00 94.75 83 CYS A C 1
ATOM 644 O O . CYS A 1 83 ? -1.857 -5.117 -7.952 1.00 94.75 83 CYS A O 1
ATOM 646 N N . ASP A 1 84 ? -3.581 -4.222 -9.063 1.00 97.56 84 ASP A N 1
ATOM 647 C CA . ASP A 1 84 ? -4.594 -4.651 -8.087 1.00 97.56 84 ASP A CA 1
ATOM 648 C C . ASP A 1 84 ? -4.621 -6.177 -7.898 1.00 97.56 84 ASP A C 1
ATOM 650 O O . ASP A 1 84 ? -4.873 -6.662 -6.795 1.00 97.56 84 ASP A O 1
ATOM 654 N N . THR A 1 85 ? -4.323 -6.946 -8.952 1.00 96.75 85 THR A N 1
ATOM 655 C CA . THR A 1 85 ? -4.231 -8.411 -8.879 1.00 96.75 85 THR A CA 1
ATOM 656 C C . THR A 1 85 ? -3.045 -8.868 -8.035 1.00 96.75 85 THR A C 1
ATOM 658 O O . THR A 1 85 ? -3.185 -9.835 -7.287 1.00 96.75 85 THR A O 1
ATOM 661 N N . ASP A 1 86 ? -1.911 -8.161 -8.094 1.00 96.38 86 ASP A N 1
ATOM 662 C CA . ASP A 1 86 ? -0.764 -8.452 -7.230 1.00 96.38 86 ASP A CA 1
ATOM 663 C C . ASP A 1 86 ? -1.148 -8.229 -5.765 1.00 96.38 86 ASP A C 1
ATOM 665 O O . ASP A 1 86 ? -0.951 -9.109 -4.933 1.00 96.38 86 ASP A O 1
ATOM 669 N N . LEU A 1 87 ? -1.767 -7.087 -5.452 1.00 97.94 87 LEU A N 1
ATOM 670 C CA . LEU A 1 87 ? -2.200 -6.771 -4.089 1.00 97.94 87 LEU A CA 1
ATOM 671 C C . LEU A 1 87 ? -3.233 -7.775 -3.555 1.00 97.94 87 LEU A C 1
ATOM 673 O O . LEU A 1 87 ? -3.146 -8.201 -2.403 1.00 97.94 87 LEU A O 1
ATOM 677 N N . ALA A 1 88 ? 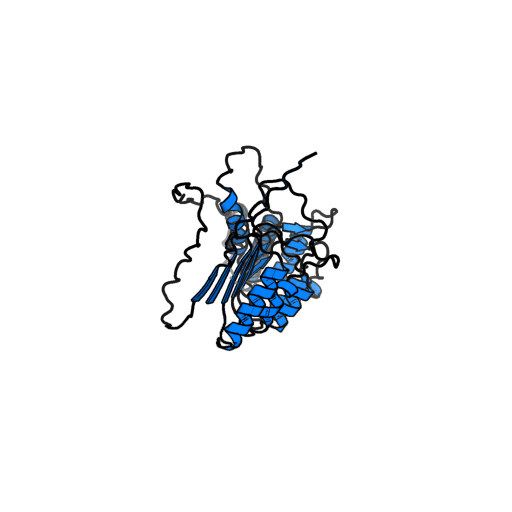-4.184 -8.192 -4.393 1.00 97.81 88 ALA A N 1
ATOM 678 C CA . ALA A 1 88 ? -5.149 -9.228 -4.044 1.00 97.81 88 ALA A CA 1
ATOM 679 C C . ALA A 1 88 ? -4.459 -10.561 -3.717 1.00 97.81 88 ALA A C 1
ATOM 681 O O . ALA A 1 88 ? -4.754 -11.158 -2.682 1.00 97.81 88 ALA A O 1
ATOM 682 N N . LEU A 1 89 ? -3.506 -10.984 -4.555 1.00 97.12 89 LEU A N 1
ATOM 683 C CA . LEU A 1 89 ? -2.728 -12.202 -4.342 1.00 97.12 89 LEU A CA 1
ATOM 684 C C . LEU A 1 89 ? -1.934 -12.144 -3.032 1.00 97.12 89 LEU A C 1
ATOM 686 O O . LEU A 1 89 ? -1.974 -13.096 -2.254 1.00 97.12 89 LEU A O 1
ATOM 690 N N . LEU A 1 90 ? -1.254 -11.027 -2.755 1.00 97.44 90 LEU A N 1
ATOM 691 C CA . LEU A 1 90 ? -0.533 -10.843 -1.493 1.00 97.44 90 LEU A CA 1
ATOM 692 C C . LEU A 1 90 ? -1.477 -10.924 -0.295 1.00 97.44 90 LEU A C 1
ATOM 694 O O . LEU A 1 90 ? -1.149 -11.583 0.687 1.00 97.44 90 LEU A O 1
ATOM 698 N N . GLY A 1 91 ? -2.666 -10.328 -0.388 1.00 97.69 91 GLY A N 1
ATOM 699 C CA . GLY A 1 91 ? -3.667 -10.424 0.670 1.00 97.69 91 GLY A CA 1
ATOM 700 C C . GLY A 1 91 ? -4.207 -11.841 0.886 1.00 97.69 91 GLY A C 1
ATOM 701 O O . GLY A 1 91 ? -4.457 -12.246 2.021 1.00 97.69 91 GLY A O 1
ATOM 702 N N . ASP A 1 92 ? -4.369 -12.618 -0.187 1.00 97.88 92 ASP A N 1
ATOM 703 C CA . ASP A 1 92 ? -4.863 -13.995 -0.102 1.00 97.88 92 ASP A CA 1
ATOM 704 C C . ASP A 1 92 ? -3.832 -14.931 0.552 1.00 97.88 92 ASP A C 1
ATOM 706 O O . ASP A 1 92 ? -4.200 -15.832 1.318 1.00 97.88 92 ASP A O 1
ATOM 710 N N . VAL A 1 93 ? -2.545 -14.695 0.280 1.00 96.94 93 VAL A N 1
ATOM 711 C CA . VAL A 1 93 ? -1.427 -15.523 0.751 1.00 96.94 93 VAL A CA 1
ATOM 712 C C . VAL A 1 93 ? -0.931 -15.088 2.137 1.00 96.94 93 VAL A C 1
ATOM 714 O O . VAL A 1 93 ? -0.746 -15.928 3.022 1.00 96.94 93 VAL A O 1
ATOM 717 N N . TRP A 1 94 ? -0.745 -13.788 2.366 1.00 97.25 94 TRP A N 1
ATOM 718 C CA . TRP A 1 94 ? -0.156 -13.219 3.583 1.00 97.25 94 TRP A CA 1
ATOM 719 C C . TRP A 1 94 ? -1.213 -12.580 4.482 1.00 97.25 94 TRP A C 1
ATOM 721 O O . TRP A 1 94 ? -1.165 -11.402 4.814 1.00 97.25 94 TRP A O 1
ATOM 731 N N . LYS A 1 95 ? -2.168 -13.378 4.958 1.00 97.31 95 LYS A N 1
ATOM 732 C CA . LYS A 1 95 ? -3.278 -12.889 5.803 1.00 97.31 95 LYS A CA 1
ATOM 733 C C . LYS A 1 95 ? -2.842 -12.237 7.122 1.00 97.31 95 LYS A C 1
ATOM 735 O O . LYS A 1 95 ? -3.641 -11.556 7.763 1.00 97.31 95 LYS A O 1
ATOM 740 N N . LYS A 1 96 ? -1.602 -12.487 7.558 1.00 97.38 96 LYS A N 1
ATOM 741 C CA . LYS A 1 96 ? -0.995 -11.912 8.768 1.00 97.38 96 LYS A CA 1
ATOM 742 C C . LYS A 1 96 ? -0.168 -10.653 8.497 1.00 97.38 96 LYS A C 1
ATOM 744 O O . LYS A 1 96 ? 0.444 -10.144 9.430 1.00 97.38 96 LYS A O 1
ATOM 749 N N . LEU A 1 97 ? -0.150 -10.159 7.259 1.00 98.12 97 LEU A N 1
ATOM 750 C CA . LEU A 1 97 ? 0.641 -8.999 6.871 1.00 98.12 97 LEU A CA 1
ATOM 751 C C . LEU A 1 97 ? 0.229 -7.767 7.684 1.00 98.12 97 LEU A C 1
ATOM 753 O O . LEU A 1 97 ? -0.936 -7.370 7.685 1.00 98.12 97 LEU A O 1
ATOM 757 N N . GLN A 1 98 ? 1.210 -7.180 8.361 1.00 98.06 98 GLN A N 1
ATOM 758 C CA . GLN A 1 98 ? 1.110 -5.964 9.162 1.00 98.06 98 GLN A CA 1
ATOM 759 C C . GLN A 1 98 ? 1.785 -4.777 8.475 1.00 98.06 98 GLN A C 1
ATOM 761 O O . GLN A 1 98 ? 1.267 -3.663 8.546 1.00 98.06 98 GLN A O 1
ATOM 766 N N . SER A 1 99 ? 2.910 -5.008 7.794 1.00 97.81 99 SER A N 1
ATOM 767 C CA . SER A 1 99 ? 3.617 -3.981 7.026 1.00 97.81 99 SER A CA 1
ATOM 768 C C . SER A 1 99 ? 3.942 -4.462 5.616 1.00 97.81 99 SER A C 1
ATOM 770 O O . SER A 1 99 ? 4.554 -5.521 5.445 1.00 97.81 99 SER A O 1
ATOM 772 N N . LEU A 1 100 ? 3.553 -3.668 4.619 1.00 97.56 100 LEU A N 1
ATOM 773 C CA . LEU A 1 100 ? 3.973 -3.816 3.228 1.00 97.56 100 LEU A CA 1
ATOM 774 C C . LEU A 1 100 ? 4.661 -2.534 2.774 1.00 97.56 100 LEU A C 1
ATOM 776 O O . LEU A 1 100 ? 4.005 -1.509 2.608 1.00 97.56 100 LEU A O 1
ATOM 780 N N . GLU A 1 101 ? 5.961 -2.603 2.525 1.00 95.75 101 GLU A N 1
ATOM 781 C CA . GLU A 1 101 ? 6.764 -1.466 2.099 1.00 95.75 101 GLU A CA 1
ATOM 782 C C . GLU A 1 101 ? 7.465 -1.775 0.784 1.00 95.75 101 GLU A C 1
ATOM 784 O O . GLU A 1 101 ? 8.411 -2.553 0.730 1.00 95.75 101 GLU A O 1
ATOM 789 N N . LEU A 1 102 ? 6.995 -1.150 -0.289 1.00 93.94 102 LEU A N 1
ATOM 790 C CA . LEU A 1 102 ? 7.568 -1.236 -1.622 1.00 93.94 102 LEU A CA 1
ATOM 791 C C . LEU A 1 102 ? 8.136 0.138 -1.976 1.00 93.94 102 LEU A C 1
ATOM 793 O O . LEU A 1 102 ? 7.395 1.039 -2.368 1.00 93.94 102 LEU A O 1
ATOM 797 N N . ARG A 1 103 ? 9.442 0.319 -1.791 1.00 89.94 103 ARG A N 1
ATOM 798 C CA . ARG A 1 103 ? 10.123 1.607 -1.967 1.00 89.94 103 ARG A CA 1
ATOM 799 C C . ARG A 1 103 ? 10.814 1.670 -3.323 1.00 89.94 103 ARG A C 1
ATOM 801 O O . ARG A 1 103 ? 11.374 0.682 -3.781 1.00 89.94 103 ARG A O 1
ATOM 808 N N . HIS A 1 104 ? 10.833 2.846 -3.944 1.00 86.50 104 HIS A N 1
ATOM 809 C CA . HIS A 1 104 ? 11.656 3.116 -5.124 1.00 86.50 104 HIS A CA 1
ATOM 810 C C . HIS A 1 104 ? 12.427 4.428 -4.941 1.00 86.50 104 HIS A C 1
ATOM 812 O O . HIS A 1 104 ? 11.812 5.464 -4.688 1.00 86.50 104 HIS A O 1
ATOM 818 N N . THR A 1 105 ? 13.760 4.387 -5.037 1.00 80.25 105 THR A N 1
ATOM 819 C CA . THR A 1 105 ? 14.643 5.490 -4.594 1.00 80.25 105 THR A CA 1
ATOM 820 C C . THR A 1 105 ? 15.131 6.409 -5.727 1.00 80.25 105 THR A C 1
ATOM 822 O O . THR A 1 105 ? 15.479 7.561 -5.475 1.00 80.25 105 THR A O 1
ATOM 825 N N . ARG A 1 106 ? 15.120 5.990 -7.002 1.00 68.75 106 ARG A N 1
ATOM 826 C CA . ARG A 1 106 ? 15.795 6.729 -8.101 1.00 68.75 106 ARG A CA 1
ATOM 827 C C . ARG A 1 106 ? 14.923 7.726 -8.854 1.00 68.75 106 ARG A C 1
ATOM 829 O O . ARG A 1 106 ? 14.914 7.767 -10.081 1.00 68.75 106 ARG A O 1
ATOM 836 N N . HIS A 1 107 ? 14.214 8.584 -8.133 1.00 56.47 107 HIS A N 1
ATOM 837 C CA . HIS A 1 107 ? 13.331 9.559 -8.779 1.00 56.47 107 HIS A CA 1
ATOM 838 C C . HIS A 1 107 ? 13.986 10.892 -9.170 1.00 56.47 107 HIS A C 1
ATOM 840 O O . HIS A 1 107 ? 13.397 11.623 -9.959 1.00 56.47 107 HIS A O 1
ATOM 846 N N . ILE A 1 108 ? 15.188 11.226 -8.689 1.00 54.25 108 ILE A N 1
ATOM 847 C CA . ILE A 1 108 ? 15.584 12.649 -8.674 1.00 54.25 108 ILE A CA 1
ATOM 848 C C . ILE A 1 108 ? 16.735 12.996 -9.632 1.00 54.25 108 ILE A C 1
ATOM 850 O O . ILE A 1 108 ? 16.740 14.078 -10.214 1.00 54.25 108 ILE A O 1
ATOM 854 N N . LEU A 1 109 ? 17.687 12.095 -9.883 1.00 53.16 109 LEU A N 1
ATOM 855 C CA . LEU A 1 109 ? 18.972 12.542 -10.444 1.00 53.16 109 LEU A CA 1
ATOM 856 C C . LEU A 1 109 ? 19.022 12.730 -11.968 1.00 53.16 109 LEU A C 1
ATOM 858 O O . LEU A 1 109 ? 19.929 13.403 -12.454 1.00 53.16 109 LEU A O 1
ATOM 862 N N . HIS A 1 110 ? 18.084 12.182 -12.749 1.00 55.09 110 HIS A N 1
ATOM 863 C CA . HIS A 1 110 ? 18.292 12.130 -14.206 1.00 55.09 110 HIS A CA 1
ATOM 864 C C . HIS A 1 110 ? 17.106 12.514 -15.101 1.00 55.09 110 HIS A C 1
ATOM 866 O O . HIS A 1 110 ? 17.223 12.375 -16.316 1.00 55.09 110 HIS A O 1
ATOM 872 N N . GLY A 1 111 ? 15.978 12.990 -14.564 1.00 54.59 111 GLY A N 1
ATOM 873 C CA . GLY A 1 111 ? 14.846 13.410 -15.407 1.00 54.59 111 GLY A CA 1
ATOM 874 C C . GLY A 1 111 ? 14.320 12.305 -16.334 1.00 54.59 111 GLY A C 1
ATOM 875 O O . GLY A 1 111 ? 13.784 12.597 -17.403 1.00 54.59 111 GLY A O 1
ATOM 876 N N . TRP A 1 112 ? 14.503 11.033 -15.959 1.00 55.84 112 TRP A N 1
ATOM 877 C CA . TRP A 1 112 ? 13.993 9.921 -16.752 1.00 55.84 112 TRP A CA 1
ATOM 878 C C . TRP A 1 112 ? 12.475 9.987 -16.691 1.00 55.84 112 TRP A C 1
ATOM 880 O O . TRP A 1 112 ? 11.880 9.942 -15.611 1.00 55.84 112 TRP A O 1
ATOM 890 N N . ALA A 1 113 ? 11.856 10.129 -17.862 1.00 61.25 113 ALA A N 1
ATOM 891 C CA . ALA A 1 113 ? 10.421 9.972 -17.999 1.00 61.25 113 ALA A CA 1
ATOM 892 C C . ALA A 1 113 ? 10.042 8.639 -17.350 1.00 61.25 113 ALA A C 1
ATOM 894 O O . ALA A 1 113 ? 10.667 7.612 -17.635 1.00 61.25 113 ALA A O 1
ATOM 895 N N . HIS A 1 114 ? 9.063 8.669 -16.442 1.00 65.75 114 HIS A N 1
ATOM 896 C CA . HIS A 1 114 ? 8.580 7.439 -15.828 1.00 65.75 114 HIS A CA 1
ATOM 897 C C . HIS A 1 114 ? 8.193 6.480 -16.953 1.00 65.75 114 HIS A C 1
ATOM 899 O O . HIS A 1 114 ? 7.539 6.921 -17.908 1.00 65.75 114 HIS A O 1
ATOM 905 N N . PRO A 1 115 ? 8.600 5.203 -16.883 1.00 71.25 115 PRO A N 1
ATOM 906 C CA . PRO A 1 115 ? 8.259 4.272 -17.936 1.00 71.25 115 PRO A CA 1
ATOM 907 C C . PRO A 1 115 ? 6.728 4.218 -18.049 1.00 71.25 115 PRO A C 1
ATOM 909 O O . PRO A 1 115 ? 6.013 4.027 -17.058 1.00 71.25 115 PRO A O 1
ATOM 912 N N . THR A 1 116 ? 6.209 4.490 -19.247 1.00 74.06 116 THR A N 1
ATOM 913 C CA . THR A 1 116 ? 4.762 4.583 -19.508 1.00 74.06 116 THR A CA 1
ATOM 914 C C . THR A 1 116 ? 4.050 3.239 -19.335 1.00 74.06 116 THR A C 1
ATOM 916 O O . THR A 1 116 ? 2.826 3.200 -19.235 1.00 74.06 116 THR A O 1
ATOM 919 N N . ASP A 1 117 ? 4.821 2.158 -19.269 1.00 82.06 117 ASP A N 1
ATOM 920 C CA . ASP A 1 117 ? 4.429 0.758 -19.147 1.00 82.06 117 ASP A CA 1
ATOM 921 C C . ASP A 1 117 ? 4.338 0.247 -17.696 1.00 82.06 117 ASP A C 1
ATOM 923 O O . ASP A 1 117 ? 3.916 -0.887 -17.479 1.00 82.06 117 ASP A O 1
ATOM 927 N N . VAL A 1 118 ? 4.676 1.056 -16.683 1.00 85.81 118 VAL A N 1
ATOM 928 C CA . VAL A 1 118 ? 4.522 0.649 -15.272 1.00 85.81 118 VAL A CA 1
ATOM 929 C C . VAL A 1 118 ? 3.039 0.623 -14.903 1.00 85.81 118 VAL A C 1
ATOM 931 O O . VAL A 1 118 ? 2.365 1.656 -14.964 1.00 85.81 118 VAL A O 1
ATOM 934 N N . GLN A 1 119 ? 2.521 -0.539 -14.496 1.00 92.38 119 GLN A N 1
ATOM 935 C CA . GLN A 1 119 ? 1.194 -0.628 -13.890 1.00 92.38 119 GLN A CA 1
ATOM 936 C C . GLN A 1 119 ? 1.251 -0.166 -12.439 1.00 92.38 119 GLN A C 1
ATOM 938 O O . GLN A 1 119 ? 2.265 -0.307 -11.752 1.00 92.38 119 GLN A O 1
ATOM 943 N N . ARG A 1 120 ? 0.133 0.398 -11.998 1.00 93.38 120 ARG A N 1
ATOM 944 C CA . ARG A 1 120 ? -0.013 1.035 -10.697 1.00 93.38 120 ARG A CA 1
ATOM 945 C C . ARG A 1 120 ? -1.253 0.472 -10.013 1.00 93.38 120 ARG A C 1
ATOM 947 O O . ARG A 1 120 ? -2.252 0.236 -10.700 1.00 93.38 120 ARG A O 1
ATOM 954 N N . PRO A 1 121 ? -1.218 0.282 -8.691 1.00 97.00 121 PRO A N 1
ATOM 955 C CA . PRO A 1 121 ? -2.386 -0.134 -7.952 1.00 97.00 121 PRO A CA 1
ATOM 956 C C . PRO A 1 121 ? -3.357 1.040 -7.868 1.00 97.00 121 PRO A C 1
ATOM 958 O O . PRO A 1 121 ? -2.951 2.202 -7.800 1.00 97.00 121 PRO A O 1
ATOM 961 N N . THR A 1 122 ? -4.644 0.737 -7.861 1.00 97.50 122 THR A N 1
ATOM 962 C CA . THR A 1 122 ? -5.702 1.716 -7.631 1.00 97.50 122 THR A CA 1
ATOM 963 C C . THR A 1 122 ? -6.073 1.756 -6.149 1.00 97.50 122 THR A C 1
ATOM 965 O O . THR A 1 122 ? -5.689 0.895 -5.350 1.00 97.50 122 THR A O 1
ATOM 968 N N . LEU A 1 123 ? -6.912 2.722 -5.764 1.00 97.12 123 LEU A N 1
ATOM 969 C CA . LEU A 1 123 ? -7.531 2.696 -4.436 1.00 97.12 123 LEU A CA 1
ATOM 970 C C . LEU A 1 123 ? -8.393 1.443 -4.211 1.00 97.12 123 LEU A C 1
ATOM 972 O O . LEU A 1 123 ? -8.525 1.018 -3.067 1.00 97.12 123 LEU A O 1
ATOM 976 N N . PHE A 1 124 ? -8.954 0.825 -5.260 1.00 97.50 124 PHE A N 1
ATOM 977 C CA . PHE A 1 124 ? -9.669 -0.445 -5.104 1.00 97.50 124 PHE A CA 1
ATOM 978 C C . PHE A 1 124 ? -8.719 -1.559 -4.671 1.00 97.50 124 PHE A C 1
ATOM 980 O O . PHE A 1 124 ? -9.023 -2.247 -3.700 1.00 97.50 124 PHE A O 1
ATOM 987 N N . GLY A 1 125 ? -7.564 -1.697 -5.330 1.00 97.69 125 GLY A N 1
ATOM 988 C CA . GLY A 1 125 ? -6.548 -2.683 -4.958 1.00 97.69 125 GLY A CA 1
ATOM 989 C C . GLY A 1 125 ? -6.050 -2.506 -3.525 1.00 97.69 125 GLY A C 1
ATOM 990 O O . GLY A 1 125 ? -5.944 -3.485 -2.788 1.00 97.69 125 GLY A O 1
ATOM 991 N N . LEU A 1 126 ? -5.824 -1.261 -3.093 1.00 97.81 126 LEU A N 1
ATOM 992 C CA . LEU A 1 126 ? -5.420 -0.959 -1.716 1.00 97.81 126 LEU A CA 1
ATOM 993 C C . LEU A 1 126 ? -6.485 -1.359 -0.683 1.00 97.81 126 LEU A C 1
ATOM 995 O O . LEU A 1 126 ? -6.167 -1.996 0.322 1.00 97.81 126 LEU A O 1
ATOM 999 N N . ILE A 1 127 ? -7.749 -0.991 -0.920 1.00 97.50 127 ILE A N 1
ATOM 1000 C CA . ILE A 1 127 ? -8.867 -1.351 -0.032 1.00 97.50 127 ILE A CA 1
ATOM 1001 C C . ILE A 1 127 ? -9.007 -2.875 0.039 1.00 97.50 127 ILE A C 1
ATOM 1003 O O . ILE A 1 127 ? -9.208 -3.440 1.113 1.00 97.50 127 ILE A O 1
ATOM 1007 N N . GLU A 1 128 ? -8.871 -3.544 -1.102 1.00 97.56 128 GLU A N 1
ATOM 1008 C CA . GLU A 1 128 ? -8.956 -4.993 -1.220 1.00 97.56 128 GLU A CA 1
ATOM 1009 C C . GLU A 1 128 ? -7.801 -5.731 -0.530 1.00 97.56 128 GLU A C 1
ATOM 1011 O O . GLU A 1 128 ? -8.032 -6.798 0.042 1.00 97.56 128 GLU A O 1
ATOM 1016 N N . LEU A 1 129 ? -6.588 -5.171 -0.530 1.00 97.94 129 LEU A N 1
ATOM 1017 C CA . LEU A 1 129 ? -5.468 -5.667 0.274 1.00 97.94 129 LEU A CA 1
ATOM 1018 C C . LEU A 1 129 ? -5.788 -5.555 1.765 1.00 97.94 129 LEU A C 1
ATOM 1020 O O . LEU A 1 129 ? -5.719 -6.546 2.489 1.00 97.94 129 LEU A O 1
ATOM 1024 N N . ALA A 1 130 ? -6.180 -4.362 2.216 1.00 97.50 130 ALA A N 1
ATOM 1025 C CA . ALA A 1 130 ? -6.491 -4.121 3.619 1.00 97.50 130 ALA A CA 1
ATOM 1026 C C . ALA A 1 130 ? -7.624 -5.038 4.105 1.00 97.50 130 ALA A C 1
ATOM 1028 O O . ALA A 1 130 ? -7.504 -5.654 5.157 1.00 97.50 130 ALA A O 1
ATOM 1029 N N . ARG A 1 131 ? -8.673 -5.234 3.297 1.00 97.12 131 ARG A N 1
ATOM 1030 C CA . ARG A 1 131 ? -9.782 -6.148 3.610 1.00 97.12 131 ARG A CA 1
ATOM 1031 C C . ARG A 1 131 ? -9.333 -7.602 3.798 1.00 97.12 131 ARG A C 1
ATOM 1033 O O . ARG A 1 131 ? -9.926 -8.322 4.600 1.00 97.12 131 ARG A O 1
ATOM 1040 N N . ARG A 1 132 ? -8.331 -8.053 3.039 1.00 97.62 132 ARG A N 1
ATOM 1041 C CA . ARG A 1 132 ? -7.779 -9.416 3.130 1.00 97.62 132 ARG A CA 1
ATOM 1042 C C . ARG A 1 132 ? -6.782 -9.580 4.284 1.00 97.62 132 ARG A C 1
ATOM 1044 O O . ARG A 1 132 ? -6.657 -10.685 4.810 1.00 97.62 132 ARG A O 1
ATOM 1051 N N . CYS A 1 133 ? -6.135 -8.493 4.701 1.00 97.62 133 CYS A N 1
ATOM 1052 C CA . CYS A 1 133 ? -5.135 -8.456 5.767 1.00 97.62 133 CYS A CA 1
ATOM 1053 C C . CYS A 1 133 ? -5.652 -7.657 6.979 1.00 97.62 133 CYS A C 1
ATOM 1055 O O . CYS A 1 133 ? -5.318 -6.482 7.131 1.00 97.62 133 CYS A O 1
ATOM 1057 N N . PRO A 1 134 ? -6.426 -8.270 7.894 1.00 96.62 134 PRO A N 1
ATOM 1058 C CA . PRO A 1 134 ? -7.019 -7.554 9.029 1.00 96.62 134 PRO A CA 1
ATOM 1059 C C . PRO A 1 134 ? -5.989 -7.013 10.032 1.00 96.62 134 PRO A C 1
ATOM 1061 O O . PRO A 1 134 ? -6.310 -6.144 10.838 1.00 96.62 134 PRO A O 1
ATOM 1064 N N . GLY A 1 135 ? -4.759 -7.533 10.000 1.00 96.88 135 GLY A N 1
ATOM 1065 C CA . GLY A 1 135 ? -3.636 -7.044 10.799 1.00 96.88 135 GLY A CA 1
ATOM 1066 C C . GLY A 1 135 ? -2.832 -5.924 10.139 1.00 96.88 135 GLY A C 1
ATOM 1067 O O . GLY A 1 135 ? -1.837 -5.516 10.722 1.00 96.88 135 GLY A O 1
ATOM 1068 N N . LEU A 1 136 ? -3.214 -5.449 8.947 1.00 98.19 136 LEU A N 1
ATOM 1069 C CA . LEU A 1 136 ? -2.437 -4.470 8.187 1.00 98.19 136 LEU A CA 1
ATOM 1070 C C . LEU A 1 136 ? -2.439 -3.104 8.882 1.00 98.19 136 LEU A C 1
ATOM 1072 O O . LEU A 1 136 ? -3.495 -2.509 9.102 1.00 98.19 136 LEU A O 1
ATOM 1076 N N . ILE A 1 137 ? -1.244 -2.611 9.199 1.00 97.69 137 ILE A N 1
ATOM 1077 C CA . ILE A 1 137 ? -0.998 -1.345 9.898 1.00 97.69 137 ILE A CA 1
ATOM 1078 C C . ILE A 1 137 ? -0.341 -0.341 8.951 1.00 97.69 137 ILE A C 1
ATOM 1080 O O . ILE A 1 137 ? -0.738 0.824 8.949 1.00 97.69 137 ILE A O 1
ATOM 1084 N N . ARG A 1 138 ? 0.641 -0.782 8.156 1.00 97.44 138 ARG A N 1
ATOM 1085 C CA . ARG A 1 138 ? 1.470 0.088 7.314 1.00 97.44 138 ARG A CA 1
ATOM 1086 C C . ARG A 1 138 ? 1.466 -0.366 5.862 1.00 97.44 138 ARG A C 1
ATOM 1088 O O . ARG A 1 138 ? 1.648 -1.551 5.573 1.00 97.44 138 ARG A O 1
ATOM 1095 N N . VAL A 1 139 ? 1.282 0.588 4.956 1.00 97.38 139 VAL A N 1
ATOM 1096 C CA . VAL A 1 139 ? 1.398 0.384 3.513 1.00 97.38 139 VAL A CA 1
ATOM 1097 C C . VAL A 1 139 ? 2.196 1.525 2.897 1.00 97.38 139 VAL A C 1
ATOM 1099 O O . VAL A 1 139 ? 1.797 2.685 2.960 1.00 97.38 139 VAL A O 1
ATOM 1102 N N . HIS A 1 140 ? 3.296 1.191 2.241 1.00 95.62 140 HIS A N 1
ATOM 1103 C CA . HIS A 1 140 ? 4.050 2.105 1.398 1.00 95.62 140 HIS A CA 1
ATOM 1104 C C . HIS A 1 140 ? 4.153 1.497 0.003 1.00 95.62 140 HIS A C 1
ATOM 1106 O O . HIS A 1 140 ? 4.635 0.374 -0.149 1.00 95.62 140 HIS A O 1
ATOM 1112 N N . LEU A 1 141 ? 3.671 2.213 -1.012 1.00 94.62 141 LEU A N 1
ATOM 1113 C CA . LEU A 1 141 ? 3.722 1.777 -2.409 1.00 94.62 141 LEU A CA 1
ATOM 1114 C C . LEU A 1 141 ? 4.399 2.865 -3.253 1.00 94.62 141 LEU A C 1
ATOM 1116 O O . LEU A 1 141 ? 4.203 4.043 -2.970 1.00 94.62 141 LEU A O 1
ATOM 1120 N N . PRO A 1 142 ? 5.148 2.535 -4.319 1.00 91.12 142 PRO A N 1
ATOM 1121 C CA . PRO A 1 142 ? 5.879 3.553 -5.068 1.00 91.12 142 PRO A CA 1
ATOM 1122 C C . PRO A 1 142 ? 4.932 4.547 -5.743 1.00 91.12 142 PRO A C 1
ATOM 1124 O O . PRO A 1 142 ? 5.162 5.754 -5.748 1.00 91.12 142 PRO A O 1
ATOM 1127 N N . GLU A 1 143 ? 3.845 4.037 -6.316 1.00 91.62 143 GLU A N 1
ATOM 1128 C CA . GLU A 1 143 ? 2.918 4.819 -7.121 1.00 91.62 143 GLU A CA 1
ATOM 1129 C C . GLU A 1 143 ? 1.471 4.399 -6.826 1.00 91.62 143 GLU A C 1
ATOM 1131 O O . GLU A 1 143 ? 1.209 3.239 -6.507 1.00 91.62 143 GLU A O 1
ATOM 1136 N N . LEU A 1 144 ? 0.534 5.338 -6.963 1.00 94.62 144 LEU A N 1
ATOM 1137 C CA . LEU A 1 144 ? -0.913 5.115 -6.883 1.00 94.62 144 LEU A CA 1
ATOM 1138 C C . LEU A 1 144 ? -1.586 5.611 -8.164 1.00 94.62 144 LEU A C 1
ATOM 1140 O O . LEU A 1 144 ? -1.346 6.741 -8.585 1.00 94.62 144 LEU A O 1
ATOM 1144 N N . ASP A 1 145 ? -2.481 4.820 -8.751 1.00 94.94 145 ASP A N 1
ATOM 1145 C CA . ASP A 1 145 ? -3.403 5.291 -9.785 1.00 94.94 145 ASP A CA 1
ATOM 1146 C C . ASP A 1 145 ? -4.716 5.781 -9.156 1.00 94.94 145 ASP A C 1
ATOM 1148 O O . ASP A 1 145 ? -5.566 5.005 -8.712 1.00 94.94 145 ASP A O 1
ATOM 1152 N N . ALA A 1 146 ? -4.881 7.102 -9.133 1.00 95.12 146 ALA A N 1
ATOM 1153 C CA . ALA A 1 146 ? -6.067 7.799 -8.649 1.00 95.12 146 ALA A CA 1
ATOM 1154 C C . ALA A 1 146 ? -6.948 8.331 -9.797 1.00 95.12 146 ALA A C 1
ATOM 1156 O O . ALA A 1 146 ? -7.786 9.219 -9.595 1.00 95.12 146 ALA A O 1
ATOM 1157 N N . ARG A 1 147 ? -6.783 7.822 -11.026 1.00 94.06 147 ARG A N 1
ATOM 1158 C CA . ARG A 1 147 ? -7.648 8.171 -12.168 1.00 94.06 147 ARG A CA 1
ATOM 1159 C C . ARG A 1 147 ? -9.053 7.611 -11.985 1.00 94.06 147 ARG A C 1
ATOM 1161 O O . ARG A 1 147 ? -10.019 8.247 -12.403 1.00 94.06 147 ARG A O 1
ATOM 1168 N N . THR A 1 148 ? -9.160 6.451 -11.340 1.00 92.94 148 THR A N 1
ATOM 1169 C CA . THR A 1 148 ? -10.422 5.805 -10.974 1.00 92.94 148 THR A CA 1
ATOM 1170 C C . THR A 1 148 ? -10.557 5.746 -9.460 1.00 92.94 148 THR A C 1
ATOM 1172 O O . THR A 1 148 ? -9.684 5.212 -8.781 1.00 92.94 148 THR A O 1
ATOM 1175 N N . LEU A 1 149 ? -11.668 6.258 -8.931 1.00 94.12 149 LEU A N 1
ATOM 1176 C CA . LEU A 1 149 ? -11.937 6.277 -7.495 1.00 94.12 149 LEU A CA 1
ATOM 1177 C C . LEU A 1 149 ? -13.167 5.426 -7.167 1.00 94.12 149 LEU A C 1
ATOM 1179 O O . LEU A 1 149 ? -14.149 5.446 -7.922 1.00 94.12 149 LEU A O 1
ATOM 1183 N N . PRO A 1 150 ? -13.163 4.700 -6.039 1.00 93.94 150 PRO A N 1
ATOM 1184 C CA . PRO A 1 150 ? -14.359 4.037 -5.562 1.00 93.94 150 PRO A CA 1
ATOM 1185 C C . PRO A 1 150 ? -15.408 5.068 -5.144 1.00 93.94 150 PRO A C 1
ATOM 1187 O O . PRO A 1 150 ? -15.102 6.119 -4.582 1.00 93.94 150 PRO A O 1
ATOM 1190 N N . LYS A 1 151 ? -16.682 4.760 -5.405 1.00 91.69 151 LYS A N 1
ATOM 1191 C CA . LYS A 1 151 ? -17.794 5.585 -4.918 1.00 91.69 151 LYS A CA 1
ATOM 1192 C C . LYS A 1 151 ? -17.816 5.503 -3.396 1.00 91.69 151 LYS A C 1
ATOM 1194 O O . LYS A 1 151 ? -18.093 4.430 -2.871 1.00 91.69 151 LYS A O 1
ATOM 1199 N N . THR A 1 152 ? -17.596 6.619 -2.707 1.00 87.75 152 THR A N 1
ATOM 1200 C CA . THR A 1 152 ? -17.548 6.690 -1.233 1.00 87.75 152 THR A CA 1
ATOM 1201 C C . THR A 1 152 ? -18.770 6.058 -0.562 1.00 87.75 152 THR A C 1
ATOM 1203 O O . THR A 1 152 ? -18.627 5.360 0.432 1.00 87.75 152 THR A O 1
ATOM 1206 N N . SER A 1 153 ? -19.961 6.185 -1.156 1.00 86.56 153 SER A N 1
ATOM 1207 C CA . SER A 1 153 ? -21.200 5.566 -0.653 1.00 86.56 153 SER A CA 1
ATOM 1208 C C . SER A 1 153 ? -21.225 4.033 -0.678 1.00 86.56 153 SER A C 1
ATOM 1210 O O . SER A 1 153 ? -22.067 3.427 -0.022 1.00 86.56 153 SER A O 1
ATOM 1212 N N . ARG A 1 154 ? -20.339 3.395 -1.448 1.00 87.44 154 ARG A N 1
ATOM 1213 C CA . ARG A 1 154 ? -20.212 1.931 -1.550 1.00 87.44 154 ARG A CA 1
ATOM 1214 C C . ARG A 1 154 ? -19.036 1.381 -0.755 1.00 87.44 154 ARG A C 1
ATOM 1216 O O . ARG A 1 154 ? -18.837 0.171 -0.736 1.00 87.44 154 ARG A O 1
ATOM 1223 N N . VAL A 1 155 ? -18.242 2.257 -0.154 1.00 87.75 155 VAL A N 1
ATOM 1224 C CA . VAL A 1 155 ? -17.048 1.873 0.579 1.00 87.75 155 VAL A CA 1
ATOM 1225 C C . VAL A 1 155 ? -17.402 1.807 2.054 1.00 87.75 155 VAL A C 1
ATOM 1227 O O . VAL A 1 155 ? -17.716 2.815 2.682 1.00 87.75 155 VAL A O 1
ATOM 1230 N N . SER A 1 156 ? -17.392 0.598 2.604 1.00 90.06 156 SER A N 1
ATOM 1231 C CA . SER A 1 156 ? -17.576 0.397 4.036 1.00 90.06 156 SER A CA 1
ATOM 1232 C C . SER A 1 156 ? -16.279 0.698 4.779 1.00 90.06 156 SER A C 1
ATOM 1234 O O . SER A 1 156 ? -15.190 0.386 4.296 1.00 90.06 156 SER A O 1
ATOM 1236 N N . ARG A 1 157 ? -16.408 1.271 5.980 1.00 90.94 157 ARG A N 1
ATOM 1237 C CA . ARG A 1 157 ? -15.299 1.381 6.933 1.00 90.94 157 ARG A CA 1
ATOM 1238 C C . ARG A 1 157 ? -14.722 -0.005 7.187 1.00 90.94 157 ARG A C 1
ATOM 1240 O O . ARG A 1 157 ? -15.479 -0.942 7.451 1.00 90.94 157 ARG A O 1
ATOM 1247 N N . LEU A 1 158 ? -13.402 -0.124 7.134 1.00 89.56 158 LEU A N 1
ATOM 1248 C CA . LEU A 1 158 ? -12.748 -1.341 7.591 1.00 89.56 158 LEU A CA 1
ATOM 1249 C C . LEU A 1 158 ? -12.789 -1.365 9.122 1.00 89.56 158 LEU A C 1
ATOM 1251 O O . LEU A 1 158 ? -12.608 -0.342 9.779 1.00 89.56 158 LEU A O 1
ATOM 1255 N N . GLY A 1 159 ? -13.081 -2.532 9.698 1.00 85.00 159 GLY A N 1
ATOM 1256 C CA . GLY A 1 159 ? -13.173 -2.711 11.154 1.00 85.00 159 GLY A CA 1
ATOM 1257 C C . GLY A 1 159 ? -11.817 -2.719 11.869 1.00 85.00 159 GLY A C 1
ATOM 1258 O O . GLY A 1 159 ? -11.773 -2.851 13.087 1.00 85.00 159 GLY A O 1
ATOM 1259 N N . HIS A 1 160 ? -10.723 -2.603 11.119 1.00 88.00 160 HIS A N 1
ATOM 1260 C CA . HIS A 1 160 ? -9.354 -2.552 11.611 1.00 88.00 160 HIS A CA 1
ATOM 1261 C C . HIS A 1 160 ? -8.641 -1.329 11.032 1.00 88.00 160 HIS A C 1
ATOM 1263 O O . HIS A 1 160 ? -9.034 -0.779 10.000 1.00 88.00 160 HIS A O 1
ATOM 1269 N N . SER A 1 161 ? -7.580 -0.906 11.711 1.00 82.81 161 SER A N 1
ATOM 1270 C CA . SER A 1 161 ? -6.961 0.390 11.462 1.00 82.81 161 SER A CA 1
ATOM 1271 C C . SER A 1 161 ? -5.622 0.237 10.758 1.00 82.81 161 SER A C 1
ATOM 1273 O O . SER A 1 161 ? -4.600 0.058 11.419 1.00 82.81 161 SER A O 1
ATOM 1275 N N . VAL A 1 162 ? -5.625 0.396 9.432 1.00 96.38 162 VAL A N 1
ATOM 1276 C CA . VAL A 1 162 ? -4.415 0.850 8.734 1.00 96.38 162 VAL A CA 1
ATOM 1277 C C . VAL A 1 162 ? -4.096 2.243 9.273 1.00 96.38 162 VAL A C 1
ATOM 1279 O O . VAL A 1 162 ? -4.952 3.131 9.256 1.00 96.38 162 VAL A O 1
ATOM 1282 N N . ARG A 1 163 ? -2.890 2.402 9.812 1.00 96.56 163 ARG A N 1
ATOM 1283 C CA . ARG A 1 163 ? -2.430 3.636 10.455 1.00 96.56 163 ARG A CA 1
ATOM 1284 C C . ARG A 1 163 ? -1.535 4.447 9.542 1.00 96.56 163 ARG A C 1
ATOM 1286 O O . ARG A 1 163 ? -1.529 5.661 9.652 1.00 96.56 163 ARG A O 1
ATOM 1293 N N . GLU A 1 164 ? -0.815 3.804 8.635 1.00 96.50 164 GLU A N 1
ATOM 1294 C CA . GLU A 1 164 ? 0.143 4.490 7.778 1.00 96.50 164 GLU A CA 1
ATOM 1295 C C . GLU A 1 164 ? -0.071 4.065 6.332 1.00 96.50 164 GLU A C 1
ATOM 1297 O O . GLU A 1 164 ? -0.062 2.876 6.007 1.00 96.50 164 GLU A O 1
ATOM 1302 N N . VAL A 1 165 ? -0.275 5.052 5.468 1.00 96.00 165 VAL A N 1
ATOM 1303 C CA . VAL A 1 165 ? -0.351 4.873 4.020 1.00 96.00 165 VAL A CA 1
ATOM 1304 C C . VAL A 1 165 ? 0.562 5.916 3.407 1.00 96.00 165 VAL A C 1
ATOM 1306 O O . VAL A 1 165 ? 0.520 7.075 3.803 1.00 96.00 165 VAL A O 1
ATOM 1309 N N . SER A 1 166 ? 1.398 5.537 2.451 1.00 94.12 166 SER A N 1
ATOM 1310 C CA . SER A 1 166 ? 2.235 6.506 1.747 1.00 94.12 166 SER A CA 1
ATOM 1311 C C . SER A 1 166 ? 2.534 6.079 0.320 1.00 94.12 166 SER A C 1
ATOM 1313 O O . SER A 1 166 ? 2.594 4.887 0.005 1.00 94.12 166 SER A O 1
ATOM 1315 N N . PHE A 1 167 ? 2.694 7.087 -0.537 1.00 91.88 167 PHE A N 1
ATOM 1316 C CA . PHE A 1 167 ? 3.026 6.922 -1.944 1.00 91.88 167 PHE A CA 1
ATOM 1317 C C . PHE A 1 167 ? 4.076 7.937 -2.357 1.00 91.88 167 PHE A C 1
ATOM 1319 O O . PHE A 1 167 ? 3.984 9.096 -1.952 1.00 91.88 167 PHE A O 1
ATOM 1326 N N . ASN A 1 168 ? 5.014 7.539 -3.217 1.00 86.25 168 ASN A N 1
ATOM 1327 C CA . ASN A 1 168 ? 5.976 8.495 -3.770 1.00 86.25 168 ASN A CA 1
ATOM 1328 C C . ASN A 1 168 ? 5.302 9.366 -4.838 1.00 86.25 168 ASN A C 1
ATOM 1330 O O . ASN A 1 168 ? 5.544 10.569 -4.900 1.00 86.25 168 ASN A O 1
ATOM 1334 N N . HIS A 1 169 ? 4.421 8.770 -5.652 1.00 86.81 169 HIS A N 1
ATOM 1335 C CA . HIS A 1 169 ? 3.688 9.473 -6.707 1.00 86.81 169 HIS A CA 1
ATOM 1336 C C . HIS A 1 169 ? 2.215 9.068 -6.751 1.00 86.81 169 HIS A C 1
ATOM 1338 O O . HIS A 1 169 ? 1.867 7.895 -6.607 1.00 86.81 169 HIS A O 1
ATOM 1344 N N . VAL A 1 170 ? 1.340 10.035 -7.026 1.00 90.69 170 VAL A N 1
ATOM 1345 C CA . VAL A 1 170 ? -0.088 9.800 -7.252 1.00 90.69 170 VAL A CA 1
ATOM 1346 C C . VAL A 1 170 ? -0.423 10.227 -8.672 1.00 90.69 170 VAL A C 1
ATOM 1348 O O . VAL A 1 170 ? -0.048 11.300 -9.113 1.00 90.69 170 VAL A O 1
ATOM 1351 N N . HIS A 1 171 ? -1.116 9.376 -9.419 1.00 90.94 171 HIS A N 1
ATOM 1352 C CA . HIS A 1 171 ? -1.450 9.641 -10.812 1.00 90.94 171 HIS A CA 1
ATOM 1353 C C . HIS A 1 171 ? -2.911 10.029 -10.940 1.00 90.94 171 HIS A C 1
ATOM 1355 O O . HIS A 1 171 ? -3.815 9.223 -10.724 1.00 90.94 171 HIS A O 1
ATOM 1361 N N . TYR A 1 172 ? -3.137 11.264 -11.362 1.00 91.44 172 TYR A N 1
ATOM 1362 C CA . TYR A 1 172 ? -4.452 11.820 -11.636 1.00 91.44 172 TYR A CA 1
ATOM 1363 C C . TYR A 1 172 ? -4.720 11.872 -13.147 1.00 91.44 172 TYR A C 1
ATOM 1365 O O . TYR A 1 172 ? -3.823 12.082 -13.956 1.00 91.44 172 TYR A O 1
ATOM 1373 N N . ALA A 1 173 ? -5.973 11.730 -13.570 1.00 85.56 173 ALA A N 1
ATOM 1374 C CA . ALA A 1 173 ? -6.356 11.871 -14.978 1.00 85.56 173 ALA A CA 1
ATOM 1375 C C . ALA A 1 173 ? -6.507 13.340 -15.411 1.00 85.56 173 ALA A C 1
ATOM 1377 O O . ALA A 1 173 ? -7.628 13.757 -15.566 1.00 85.56 173 ALA A O 1
ATOM 1378 N N . SER A 1 174 ? -5.450 14.124 -15.609 1.00 74.62 174 SER A N 1
ATOM 1379 C CA . SER A 1 174 ? -5.386 15.433 -16.326 1.00 74.62 174 SER A CA 1
ATOM 1380 C C . SER A 1 174 ? -6.421 16.581 -16.127 1.00 74.62 174 SER A C 1
ATOM 1382 O O . SER A 1 174 ? -6.054 17.719 -16.393 1.00 74.62 174 SER A O 1
ATOM 1384 N N . THR A 1 175 ? -7.667 16.394 -15.672 1.00 69.69 175 THR A N 1
ATOM 1385 C CA . THR A 1 175 ? -8.761 17.374 -15.878 1.00 69.69 175 THR A CA 1
ATOM 1386 C C . THR A 1 175 ? -9.476 17.908 -14.632 1.00 69.69 175 THR A C 1
ATOM 1388 O O . THR A 1 175 ? -10.428 18.662 -14.792 1.00 69.69 175 THR A O 1
ATOM 1391 N N . HIS A 1 176 ? -9.080 17.573 -13.394 1.00 69.25 176 HIS A N 1
ATOM 1392 C CA . HIS A 1 176 ? -9.840 18.054 -12.217 1.00 69.25 176 HIS A CA 1
ATOM 1393 C C . HIS A 1 176 ? -8.955 18.462 -11.035 1.00 69.25 176 HIS A C 1
ATOM 1395 O O . HIS A 1 176 ? -8.190 17.646 -10.535 1.00 69.25 176 HIS A O 1
ATOM 1401 N N . ALA A 1 177 ? -9.128 19.699 -10.558 1.00 72.00 177 ALA A N 1
ATOM 1402 C CA . ALA A 1 177 ? -8.476 20.230 -9.357 1.00 72.00 177 ALA A CA 1
ATOM 1403 C C . ALA A 1 177 ? -9.006 19.603 -8.048 1.00 72.00 177 ALA A C 1
ATOM 1405 O O . ALA A 1 177 ? -8.322 19.613 -7.034 1.00 72.00 177 ALA A O 1
ATOM 1406 N N . GLU A 1 178 ? -10.201 19.004 -8.064 1.00 77.94 178 GLU A N 1
ATOM 1407 C CA . GLU A 1 178 ? -10.864 18.424 -6.880 1.00 77.94 178 GLU A CA 1
ATOM 1408 C C . GLU A 1 178 ? -10.352 17.021 -6.494 1.00 77.94 178 GLU A C 1
ATOM 1410 O O . GLU A 1 178 ? -10.841 16.395 -5.552 1.00 77.94 178 GLU A O 1
ATOM 1415 N N . ARG A 1 179 ? -9.372 16.482 -7.224 1.00 85.69 179 ARG A N 1
ATOM 1416 C CA . ARG A 1 179 ? -8.951 15.081 -7.070 1.00 85.69 179 ARG A CA 1
ATOM 1417 C C . ARG A 1 179 ? -8.264 14.768 -5.747 1.00 85.69 179 ARG A C 1
ATOM 1419 O O . ARG A 1 179 ? -8.594 13.717 -5.196 1.00 85.69 179 ARG A O 1
ATOM 1426 N N . PRO A 1 180 ? -7.391 15.632 -5.192 1.00 92.69 180 PRO A N 1
ATOM 1427 C CA . PRO A 1 180 ? -6.829 15.379 -3.872 1.00 92.69 180 PRO A CA 1
ATOM 1428 C C . PRO A 1 180 ? -7.923 15.249 -2.805 1.00 92.69 180 PRO A C 1
ATOM 1430 O O . PRO A 1 180 ? -7.854 14.357 -1.963 1.00 92.69 180 PRO A O 1
ATOM 1433 N N . CYS A 1 181 ? -8.988 16.056 -2.896 1.00 94.00 181 CYS A N 1
ATOM 1434 C CA . CYS A 1 181 ? -10.141 15.971 -1.997 1.00 94.00 181 CYS A CA 1
ATOM 1435 C C . CYS A 1 181 ? -10.886 14.641 -2.136 1.00 94.00 181 CYS A C 1
ATOM 1437 O O . CYS A 1 181 ? -11.267 14.043 -1.133 1.00 94.00 181 CYS A O 1
ATOM 1439 N N . ALA A 1 182 ? -11.088 14.166 -3.367 1.00 93.94 182 ALA A N 1
ATOM 1440 C CA . ALA A 1 182 ? -11.787 12.911 -3.615 1.00 93.94 182 ALA A CA 1
ATOM 1441 C C . ALA A 1 182 ? -10.985 11.691 -3.122 1.00 93.94 182 ALA A C 1
ATOM 1443 O O . ALA A 1 182 ? -11.558 10.796 -2.501 1.00 93.94 182 ALA A O 1
ATOM 1444 N N . VAL A 1 183 ? -9.662 11.676 -3.332 1.00 95.62 183 VAL A N 1
ATOM 1445 C CA . VAL A 1 183 ? -8.770 10.649 -2.763 1.00 95.62 183 VAL A CA 1
ATOM 1446 C C . VAL A 1 183 ? -8.797 10.707 -1.236 1.00 95.62 183 VAL A C 1
ATOM 1448 O O . VAL A 1 183 ? -9.011 9.678 -0.594 1.00 95.62 183 VAL A O 1
ATOM 1451 N N . ALA A 1 184 ? -8.653 11.901 -0.653 1.00 96.31 184 ALA A N 1
ATOM 1452 C CA . ALA A 1 184 ? -8.691 12.100 0.792 1.00 96.31 184 ALA A CA 1
ATOM 1453 C C . ALA A 1 184 ? -10.010 11.609 1.403 1.00 96.31 184 ALA A C 1
ATOM 1455 O O . ALA A 1 184 ? -9.984 10.884 2.390 1.00 96.31 184 ALA A O 1
ATOM 1456 N N . ALA A 1 185 ? -11.152 11.915 0.780 1.00 96.00 185 ALA A N 1
ATOM 1457 C CA . ALA A 1 185 ? -12.461 11.459 1.243 1.00 96.00 185 ALA A CA 1
ATOM 1458 C C . ALA A 1 185 ? -12.585 9.927 1.243 1.00 96.00 185 ALA A C 1
ATOM 1460 O O . ALA A 1 185 ? -13.161 9.354 2.170 1.00 96.00 185 ALA A O 1
ATOM 1461 N N . VAL A 1 186 ? -12.044 9.249 0.222 1.00 96.31 186 VAL A N 1
ATOM 1462 C CA . VAL A 1 186 ? -12.007 7.779 0.185 1.00 96.31 186 VAL A CA 1
ATOM 1463 C C . VAL A 1 186 ? -11.134 7.243 1.317 1.00 96.31 186 VAL A C 1
ATOM 1465 O O . VAL A 1 186 ? -11.599 6.396 2.076 1.00 96.31 186 VAL A O 1
ATOM 1468 N N . LEU A 1 187 ? -9.906 7.746 1.466 1.00 96.56 187 LEU A N 1
ATOM 1469 C CA . LEU A 1 187 ? -8.978 7.292 2.508 1.00 96.56 187 LEU A CA 1
ATOM 1470 C C . LEU A 1 187 ? -9.536 7.520 3.910 1.00 96.56 187 LEU A C 1
ATOM 1472 O O . LEU A 1 187 ? -9.498 6.620 4.735 1.00 96.56 187 LEU A O 1
ATOM 1476 N N . ASP A 1 188 ? -10.112 8.687 4.158 1.00 96.12 188 ASP A N 1
ATOM 1477 C CA . ASP A 1 188 ? -10.726 9.051 5.428 1.00 96.12 188 ASP A CA 1
ATOM 1478 C C . ASP A 1 188 ? -11.951 8.182 5.767 1.00 96.12 188 ASP A C 1
ATOM 1480 O O . ASP A 1 188 ? -12.184 7.828 6.926 1.00 96.12 188 ASP A O 1
ATOM 1484 N N . THR A 1 189 ? -12.711 7.783 4.741 1.00 95.31 189 THR A N 1
ATOM 1485 C CA . THR A 1 189 ? -13.846 6.865 4.891 1.00 95.31 189 THR A CA 1
ATOM 1486 C C . THR A 1 189 ? -13.384 5.440 5.190 1.00 95.31 189 THR A C 1
ATOM 1488 O O . THR A 1 189 ? -13.968 4.789 6.052 1.00 95.31 189 THR A O 1
ATOM 1491 N N . VAL A 1 190 ? -12.367 4.936 4.486 1.00 96.06 190 VAL A N 1
ATOM 1492 C CA . VAL A 1 190 ? -11.876 3.553 4.638 1.00 96.06 190 VAL A CA 1
ATOM 1493 C C . VAL A 1 190 ? -11.043 3.399 5.911 1.00 96.06 190 VAL A C 1
ATOM 1495 O O . VAL A 1 190 ? -11.231 2.436 6.655 1.00 96.06 190 VAL A O 1
ATOM 1498 N N . PHE A 1 191 ? -10.138 4.349 6.144 1.00 95.88 191 PHE A N 1
ATOM 1499 C CA . PHE A 1 191 ? -9.088 4.348 7.160 1.00 95.88 191 PHE A CA 1
ATOM 1500 C C . PHE A 1 191 ? -9.240 5.565 8.093 1.00 95.88 191 PHE A C 1
ATOM 1502 O O . PHE A 1 191 ? -8.379 6.445 8.144 1.00 95.88 191 PHE A O 1
ATOM 1509 N N . PRO A 1 192 ? -10.327 5.648 8.879 1.00 94.94 192 PRO A N 1
ATOM 1510 C CA . PRO A 1 192 ? -10.597 6.817 9.721 1.00 94.94 192 PRO A CA 1
ATOM 1511 C C . PRO A 1 192 ? -9.556 7.044 10.830 1.00 94.94 192 PRO A C 1
ATOM 1513 O O . PRO A 1 192 ? -9.537 8.123 11.420 1.00 94.94 192 PRO A O 1
ATOM 1516 N N . ALA A 1 193 ? -8.722 6.039 11.115 1.00 94.81 193 ALA A N 1
ATOM 1517 C CA . ALA A 1 193 ? -7.654 6.053 12.112 1.00 94.81 193 ALA A CA 1
ATOM 1518 C C . ALA A 1 193 ? -6.250 6.248 11.504 1.00 94.81 193 ALA A C 1
ATOM 1520 O O . ALA A 1 193 ? -5.259 5.948 12.168 1.00 94.81 193 ALA A O 1
ATOM 1521 N N . LEU A 1 194 ? -6.164 6.717 10.253 1.00 96.12 194 LEU A N 1
ATOM 1522 C CA . LEU A 1 194 ? -4.892 7.014 9.601 1.00 96.12 194 LEU A CA 1
ATOM 1523 C C . LEU A 1 194 ? -4.117 8.080 10.392 1.00 96.12 194 LEU A C 1
ATOM 1525 O O . LEU A 1 194 ? -4.632 9.174 10.642 1.00 96.12 194 LEU A O 1
ATOM 1529 N N . ASP A 1 195 ? -2.881 7.767 10.757 1.00 95.62 195 ASP A N 1
ATOM 1530 C CA . ASP A 1 195 ? -1.919 8.704 11.316 1.00 95.62 195 ASP A CA 1
ATOM 1531 C C . ASP A 1 195 ? -1.311 9.531 10.183 1.00 95.62 195 ASP A C 1
ATOM 1533 O O . ASP A 1 195 ? -0.436 9.091 9.428 1.00 95.62 195 ASP A O 1
ATOM 1537 N N . VAL A 1 196 ? -1.826 10.750 10.046 1.00 93.69 196 VAL A N 1
ATOM 1538 C CA . VAL A 1 196 ? -1.413 11.666 8.987 1.00 93.69 196 VAL A CA 1
ATOM 1539 C C . VAL A 1 196 ? 0.047 12.099 9.146 1.00 93.69 196 VAL A C 1
ATOM 1541 O O . VAL A 1 196 ? 0.717 12.280 8.134 1.00 93.69 196 VAL A O 1
ATOM 1544 N N . ALA A 1 197 ? 0.562 12.228 10.374 1.00 90.56 197 ALA A N 1
ATOM 1545 C CA . ALA A 1 197 ? 1.941 12.663 10.592 1.00 90.56 197 ALA A CA 1
ATOM 1546 C C . ALA A 1 197 ? 2.920 11.617 10.044 1.00 90.56 197 ALA A C 1
ATOM 1548 O O . ALA A 1 197 ? 3.726 11.921 9.165 1.00 90.56 197 ALA A O 1
ATOM 1549 N N . ASN A 1 198 ? 2.769 10.356 10.454 1.00 89.00 198 ASN A N 1
ATOM 1550 C CA . ASN A 1 198 ? 3.635 9.269 9.984 1.00 89.00 198 ASN A CA 1
ATOM 1551 C C . ASN A 1 198 ? 3.494 9.018 8.473 1.00 89.00 198 ASN A C 1
ATOM 1553 O O . ASN A 1 198 ? 4.488 8.814 7.774 1.00 89.00 198 ASN A O 1
ATOM 1557 N N . SER A 1 199 ? 2.269 9.117 7.943 1.00 89.38 199 SER A N 1
ATOM 1558 C CA . SER A 1 199 ? 1.981 8.971 6.505 1.00 89.38 199 SER A CA 1
ATOM 1559 C C . SER A 1 199 ? 2.636 10.058 5.636 1.00 89.38 199 SER A C 1
ATOM 1561 O O . SER A 1 199 ? 2.882 9.844 4.445 1.00 89.38 199 SER A O 1
ATOM 1563 N N . MET A 1 200 ? 2.923 11.223 6.224 1.00 84.62 200 MET A N 1
ATOM 1564 C CA . MET A 1 200 ? 3.646 12.324 5.591 1.00 84.62 200 MET A CA 1
ATOM 1565 C C . MET A 1 200 ? 5.168 12.115 5.638 1.00 84.62 200 MET A C 1
ATOM 1567 O O . MET A 1 200 ? 5.829 12.271 4.609 1.00 84.62 200 MET A O 1
ATOM 1571 N N . PHE A 1 201 ? 5.723 11.700 6.784 1.00 77.75 201 PHE A N 1
ATOM 1572 C CA . PHE A 1 201 ? 7.168 11.477 6.947 1.00 77.75 201 PHE A CA 1
ATOM 1573 C C . PHE A 1 201 ? 7.711 10.353 6.061 1.00 77.75 201 PHE A C 1
ATOM 1575 O O . PHE A 1 201 ? 8.779 10.502 5.466 1.00 77.75 201 PHE A O 1
ATOM 1582 N N . ALA A 1 202 ? 6.949 9.269 5.894 1.00 72.94 202 ALA A N 1
ATOM 1583 C CA . ALA A 1 202 ? 7.360 8.127 5.077 1.00 72.94 202 ALA A CA 1
ATOM 1584 C C . ALA A 1 202 ? 7.654 8.491 3.605 1.00 72.94 202 ALA A C 1
ATOM 1586 O O . ALA A 1 202 ? 8.432 7.804 2.946 1.00 72.94 202 ALA A O 1
ATOM 1587 N N . CYS A 1 203 ? 7.068 9.580 3.093 1.00 63.47 203 CYS A N 1
ATOM 1588 C CA . CYS A 1 203 ? 7.325 10.083 1.741 1.00 63.47 203 CYS A CA 1
ATOM 1589 C C . CYS A 1 203 ? 8.649 10.867 1.636 1.00 63.47 203 CYS A C 1
ATOM 1591 O O . CYS A 1 203 ? 9.238 10.942 0.559 1.00 63.47 203 CYS A O 1
ATOM 1593 N N . VAL A 1 204 ? 9.114 11.473 2.734 1.00 59.25 204 VAL A N 1
ATOM 1594 C CA . VAL A 1 204 ? 10.299 12.348 2.754 1.00 59.25 204 VAL A CA 1
ATOM 1595 C C . VAL A 1 204 ? 11.579 11.528 2.907 1.00 59.25 204 VAL A C 1
ATOM 1597 O O . VAL A 1 204 ? 12.568 11.793 2.221 1.00 59.25 204 VAL A O 1
ATOM 1600 N N . SER A 1 205 ? 11.562 10.477 3.730 1.00 56.00 205 SER A N 1
ATOM 1601 C CA . SER A 1 205 ? 12.754 9.669 4.030 1.00 56.00 205 SER A CA 1
ATOM 1602 C C . SER A 1 205 ? 13.349 8.967 2.804 1.00 56.00 205 SER A C 1
ATOM 1604 O O . SER A 1 205 ? 14.552 8.736 2.750 1.00 56.00 205 SER A O 1
ATOM 1606 N N . THR A 1 206 ? 12.547 8.666 1.778 1.00 55.00 206 THR A N 1
ATOM 1607 C CA . THR A 1 206 ? 13.041 8.088 0.514 1.00 55.00 206 THR A CA 1
ATOM 1608 C C . THR A 1 206 ? 13.829 9.099 -0.324 1.00 55.00 206 THR A C 1
ATOM 1610 O O . THR A 1 206 ? 14.667 8.705 -1.131 1.00 55.00 206 THR A O 1
ATOM 1613 N N . SER A 1 207 ? 13.580 10.397 -0.129 1.00 50.97 207 SER A N 1
ATOM 1614 C CA . SER A 1 207 ? 14.267 11.487 -0.833 1.00 50.97 207 SER A CA 1
ATOM 1615 C C . SER A 1 207 ? 15.515 11.987 -0.101 1.00 50.97 207 SER A C 1
ATOM 1617 O O . SER A 1 207 ? 16.402 12.554 -0.734 1.00 50.97 207 SER A O 1
ATOM 1619 N N . ALA A 1 208 ? 15.635 11.721 1.204 1.00 49.53 208 ALA A N 1
ATOM 1620 C CA . ALA A 1 208 ? 16.753 12.181 2.025 1.00 49.53 208 ALA A CA 1
ATOM 1621 C C . ALA A 1 208 ? 18.108 11.571 1.620 1.00 49.53 208 ALA A C 1
ATOM 1623 O O . ALA A 1 208 ? 19.138 12.207 1.782 1.00 49.53 208 ALA A O 1
ATOM 1624 N N . SER A 1 209 ? 18.145 10.399 0.979 1.00 51.22 209 SER A N 1
ATOM 1625 C CA . SER A 1 209 ? 19.406 9.881 0.417 1.00 51.22 209 SER A CA 1
ATOM 1626 C C . SER A 1 209 ? 19.892 10.685 -0.809 1.00 51.22 209 SER A C 1
ATOM 1628 O O . SER A 1 209 ? 21.062 10.620 -1.171 1.00 51.22 209 SER A O 1
ATOM 1630 N N . ALA A 1 210 ? 19.035 11.524 -1.406 1.00 50.16 210 ALA A N 1
ATOM 1631 C CA . ALA A 1 210 ? 19.421 12.486 -2.440 1.00 50.16 210 ALA A CA 1
ATOM 1632 C C . ALA A 1 210 ? 19.917 13.838 -1.874 1.00 50.16 210 ALA A C 1
ATOM 1634 O O . ALA A 1 210 ? 20.258 14.728 -2.655 1.00 50.16 210 ALA A O 1
ATOM 1635 N N . HIS A 1 211 ? 19.989 14.018 -0.543 1.00 47.06 211 HIS A N 1
ATOM 1636 C CA . HIS A 1 211 ? 20.429 15.282 0.071 1.00 47.06 211 HIS A CA 1
ATOM 1637 C C . HIS A 1 211 ? 21.910 15.618 -0.138 1.00 47.06 211 HIS A C 1
ATOM 1639 O O . HIS A 1 211 ? 22.286 16.771 0.071 1.00 47.06 211 HIS A O 1
ATOM 1645 N N . LEU A 1 212 ? 22.737 14.691 -0.633 1.00 54.53 212 LEU A N 1
ATOM 1646 C CA . LEU A 1 212 ? 24.104 15.032 -1.045 1.00 54.53 212 LEU A CA 1
ATOM 1647 C C . LEU A 1 212 ? 24.144 16.030 -2.225 1.00 54.53 212 LEU A C 1
ATOM 1649 O O . LEU A 1 212 ? 25.181 16.642 -2.454 1.00 54.53 212 LEU A O 1
ATOM 1653 N N . ASP A 1 213 ? 23.015 16.280 -2.908 1.00 51.56 213 ASP A N 1
ATOM 1654 C CA . ASP A 1 213 ? 22.903 17.253 -4.008 1.00 51.56 213 ASP A CA 1
ATOM 1655 C C . ASP A 1 213 ? 21.944 18.436 -3.727 1.00 51.56 213 ASP A C 1
ATOM 1657 O O . ASP A 1 213 ? 21.627 19.219 -4.631 1.00 51.56 213 ASP A O 1
ATOM 1661 N N . PHE A 1 214 ? 21.508 18.650 -2.474 1.00 50.53 214 PHE A N 1
ATOM 1662 C CA . PHE A 1 214 ? 20.520 19.689 -2.101 1.00 50.53 214 PHE A CA 1
ATOM 1663 C C . PHE A 1 214 ? 20.986 21.147 -2.332 1.00 50.53 214 PHE A C 1
ATOM 1665 O O . PHE A 1 214 ? 20.238 22.102 -2.131 1.00 50.53 214 PHE A O 1
ATOM 1672 N N . ARG A 1 215 ? 22.213 21.355 -2.827 1.00 54.34 215 ARG A N 1
ATOM 1673 C CA . ARG A 1 215 ? 22.764 22.668 -3.202 1.00 54.34 215 ARG A CA 1
ATOM 1674 C C . ARG A 1 215 ? 22.346 23.173 -4.589 1.00 54.34 215 ARG A C 1
ATOM 1676 O O . ARG A 1 215 ? 23.012 24.057 -5.127 1.00 54.34 215 ARG A O 1
ATOM 1683 N N . ARG A 1 216 ? 21.249 22.686 -5.181 1.00 54.19 216 ARG A N 1
ATOM 1684 C CA . ARG A 1 216 ? 20.632 23.341 -6.352 1.00 54.19 216 ARG A CA 1
ATOM 1685 C C . ARG A 1 216 ? 19.495 24.280 -5.924 1.00 54.19 216 ARG A C 1
ATOM 1687 O O . ARG A 1 216 ? 18.338 23.856 -5.901 1.00 54.19 216 ARG A O 1
ATOM 1694 N N . PRO A 1 217 ? 19.781 25.566 -5.631 1.00 49.00 217 PRO A N 1
ATOM 1695 C CA . PRO A 1 217 ? 18.743 26.573 -5.444 1.00 49.00 217 PRO A CA 1
ATOM 1696 C C . PRO A 1 217 ? 17.925 26.686 -6.736 1.00 49.00 217 PRO A C 1
ATOM 1698 O O . PRO A 1 217 ? 18.436 27.093 -7.777 1.00 49.00 217 PRO A O 1
ATOM 1701 N N . GLY A 1 218 ? 16.659 26.271 -6.686 1.00 53.94 218 GLY A N 1
ATOM 1702 C CA . GLY A 1 218 ? 15.755 26.320 -7.839 1.00 53.94 218 GLY A CA 1
ATOM 1703 C C . GLY A 1 218 ? 14.770 25.159 -7.939 1.00 53.94 218 GLY A C 1
ATOM 1704 O O . GLY A 1 218 ? 13.754 25.303 -8.620 1.00 53.94 218 GLY A O 1
ATOM 1705 N N . VAL A 1 219 ? 15.001 24.048 -7.232 1.00 50.91 219 VAL A N 1
ATOM 1706 C CA . VAL A 1 219 ? 13.967 23.022 -7.051 1.00 50.91 219 VAL A CA 1
ATOM 1707 C C . VAL A 1 219 ? 13.011 23.538 -5.982 1.00 50.91 219 VAL A C 1
ATOM 1709 O O . VAL A 1 219 ? 13.177 23.269 -4.799 1.00 50.91 219 VAL A O 1
ATOM 1712 N N . LYS A 1 220 ? 12.045 24.371 -6.394 1.00 52.00 220 LYS A N 1
ATOM 1713 C CA . LYS A 1 220 ? 10.897 24.706 -5.544 1.00 52.00 220 LYS A CA 1
ATOM 1714 C C . LYS A 1 220 ? 10.331 23.389 -5.048 1.00 52.00 220 LYS A C 1
ATOM 1716 O O . LYS A 1 220 ? 10.105 22.516 -5.884 1.00 52.00 220 LYS A O 1
ATOM 1721 N N . GLU A 1 221 ? 10.156 23.273 -3.736 1.00 51.31 221 GLU A N 1
ATOM 1722 C CA . GLU A 1 221 ? 9.500 22.163 -3.054 1.00 51.31 221 GLU A CA 1
ATOM 1723 C C . GLU A 1 221 ? 8.253 21.775 -3.844 1.00 51.31 221 GLU A C 1
ATOM 1725 O O . GLU A 1 221 ? 7.181 22.370 -3.716 1.00 51.31 221 GLU A O 1
ATOM 1730 N N . ALA A 1 222 ? 8.404 20.804 -4.740 1.00 48.66 222 ALA A N 1
ATOM 1731 C CA . ALA A 1 222 ? 7.281 20.142 -5.346 1.00 48.66 222 ALA A CA 1
ATOM 1732 C C . ALA A 1 222 ? 6.745 19.285 -4.211 1.00 48.66 222 ALA A C 1
ATOM 1734 O O . ALA A 1 222 ? 7.111 18.119 -4.082 1.00 48.66 222 ALA A O 1
ATOM 1735 N N . HIS A 1 223 ? 5.978 19.911 -3.313 1.00 58.28 223 HIS A N 1
ATOM 1736 C CA . HIS A 1 223 ? 5.220 19.197 -2.308 1.00 58.28 223 HIS A CA 1
ATOM 1737 C C . HIS A 1 223 ? 4.500 18.096 -3.069 1.00 58.28 223 HIS A C 1
ATOM 1739 O O . HIS A 1 223 ? 3.740 18.387 -4.000 1.00 58.28 223 HIS A O 1
ATOM 1745 N N . SER A 1 224 ? 4.830 16.845 -2.748 1.00 72.75 224 SER A N 1
ATOM 1746 C CA . SER A 1 224 ? 4.255 15.711 -3.451 1.00 72.75 224 SER A CA 1
ATOM 1747 C C . SER A 1 224 ? 2.739 15.866 -3.400 1.00 72.75 224 SER A C 1
ATOM 1749 O O . SER A 1 224 ? 2.179 16.289 -2.387 1.00 72.75 224 SER A O 1
ATOM 1751 N N . GLU A 1 225 ? 2.037 15.568 -4.489 1.00 86.06 225 GLU A N 1
ATOM 1752 C CA . GLU A 1 225 ? 0.574 15.691 -4.504 1.00 86.06 225 GLU A CA 1
ATOM 1753 C C . GLU A 1 225 ? -0.068 14.856 -3.375 1.00 86.06 225 GLU A C 1
ATOM 1755 O O . GLU A 1 225 ? -1.152 15.172 -2.882 1.00 86.06 225 GLU A O 1
ATOM 1760 N N . TRP A 1 226 ? 0.645 13.823 -2.913 1.00 89.69 226 TRP A N 1
ATOM 1761 C CA . TRP A 1 226 ? 0.329 13.052 -1.718 1.00 89.69 226 TRP A CA 1
ATOM 1762 C C . TRP A 1 226 ? 0.254 13.893 -0.435 1.00 89.69 226 TRP A C 1
ATOM 1764 O O . TRP A 1 226 ? -0.675 13.727 0.357 1.00 89.69 226 TRP A O 1
ATOM 1774 N N . TRP A 1 227 ? 1.165 14.845 -0.245 1.00 89.94 227 TRP A N 1
ATOM 1775 C CA . TRP A 1 227 ? 1.146 15.768 0.890 1.00 89.94 227 TRP A CA 1
ATOM 1776 C C . TRP A 1 227 ? -0.159 16.570 0.957 1.00 89.94 227 TRP A C 1
ATOM 1778 O O . TRP A 1 227 ? -0.748 16.741 2.026 1.00 89.94 227 TRP A O 1
ATOM 1788 N N . GLN A 1 228 ? -0.663 17.020 -0.196 1.00 90.94 228 GLN A N 1
ATOM 1789 C CA . GLN A 1 228 ? -1.938 17.732 -0.266 1.00 90.94 228 GLN A CA 1
ATOM 1790 C C . GLN A 1 228 ? -3.114 16.828 0.128 1.00 90.94 228 GLN A C 1
ATOM 1792 O O . GLN A 1 228 ? -3.994 17.265 0.872 1.00 90.94 228 GLN A O 1
ATOM 1797 N N . VAL A 1 229 ? -3.113 15.565 -0.314 1.00 94.06 229 VAL A N 1
ATOM 1798 C CA . VAL A 1 229 ? -4.109 14.564 0.108 1.00 94.06 229 VAL A CA 1
ATOM 1799 C C . VAL A 1 229 ? -4.086 14.404 1.630 1.00 94.06 229 VAL A C 1
ATOM 1801 O O . VAL A 1 229 ? -5.133 14.499 2.269 1.00 94.06 229 VAL A O 1
ATOM 1804 N N . MET A 1 230 ? -2.904 14.221 2.221 1.00 94.88 230 MET A N 1
ATOM 1805 C CA . MET A 1 230 ? -2.734 14.043 3.666 1.00 94.88 230 MET A CA 1
ATOM 1806 C C . MET A 1 230 ? -3.213 15.253 4.478 1.00 94.88 230 MET A C 1
ATOM 1808 O O . MET A 1 230 ? -3.959 15.079 5.444 1.00 94.88 230 MET A O 1
ATOM 1812 N N . LYS A 1 231 ? -2.908 16.484 4.043 1.00 93.31 231 LYS A N 1
ATOM 1813 C CA . LYS A 1 231 ? -3.449 17.712 4.658 1.00 93.31 231 LYS A CA 1
ATOM 1814 C C . LYS A 1 231 ? -4.981 17.727 4.682 1.00 93.31 231 LYS A C 1
ATOM 1816 O O . LYS A 1 231 ? -5.584 18.066 5.701 1.00 93.31 231 LYS A O 1
ATOM 1821 N N . ILE A 1 232 ? -5.623 17.322 3.585 1.00 95.81 232 ILE A N 1
ATOM 1822 C CA . ILE A 1 232 ? -7.089 17.269 3.501 1.00 95.81 232 ILE A CA 1
ATOM 1823 C C . ILE A 1 232 ? -7.652 16.174 4.419 1.00 95.81 232 ILE A C 1
ATOM 1825 O O . ILE A 1 232 ? -8.626 16.429 5.129 1.00 95.81 232 ILE A O 1
ATOM 1829 N N . VAL A 1 233 ? -7.027 14.989 4.468 1.00 95.94 233 VAL A N 1
ATOM 1830 C CA . VAL A 1 233 ? -7.412 13.921 5.412 1.00 95.94 233 VAL A CA 1
ATOM 1831 C C . VAL A 1 233 ? -7.345 14.433 6.853 1.00 95.94 233 VAL A C 1
ATOM 1833 O O . VAL A 1 233 ? -8.297 14.246 7.611 1.00 95.94 233 VAL A O 1
ATOM 1836 N N . ARG A 1 234 ? -6.277 15.151 7.229 1.00 95.62 234 ARG A N 1
ATOM 1837 C CA . ARG A 1 234 ? -6.152 15.739 8.572 1.00 95.62 234 ARG A CA 1
ATOM 1838 C C . ARG A 1 234 ? -7.299 16.691 8.890 1.00 95.62 234 ARG A C 1
ATOM 1840 O O . ARG A 1 234 ? -7.905 16.572 9.955 1.00 95.62 234 ARG A O 1
ATOM 1847 N N . ALA A 1 235 ? -7.625 17.598 7.971 1.00 95.88 235 ALA A N 1
ATOM 1848 C CA . ALA A 1 235 ? -8.734 18.531 8.148 1.00 95.88 235 ALA A CA 1
ATOM 1849 C C . ALA A 1 235 ? -10.080 17.798 8.329 1.00 95.88 235 ALA A C 1
ATOM 1851 O O . ALA A 1 235 ? -10.862 18.141 9.219 1.00 95.88 235 ALA A O 1
ATOM 1852 N N . MET A 1 236 ? -10.333 16.741 7.546 1.00 95.81 236 MET A N 1
ATOM 1853 C CA . MET A 1 236 ? -11.537 15.907 7.677 1.00 95.81 236 MET A CA 1
ATOM 1854 C C . MET A 1 236 ? -11.614 15.202 9.040 1.00 95.81 236 MET A C 1
ATOM 1856 O O . MET A 1 236 ? -12.680 15.185 9.666 1.00 95.81 236 MET A O 1
ATOM 1860 N N . GLN A 1 237 ? -10.493 14.655 9.520 1.00 95.00 237 GLN A N 1
ATOM 1861 C CA . GLN A 1 237 ? -10.397 14.000 10.826 1.00 95.00 237 GLN A CA 1
ATOM 1862 C C . GLN A 1 237 ? -10.673 14.973 11.979 1.00 95.00 237 GLN A C 1
ATOM 1864 O O . GLN A 1 237 ? -11.458 14.647 12.873 1.00 95.00 237 GLN A O 1
ATOM 1869 N N . LEU A 1 238 ? -10.083 16.174 11.947 1.00 94.31 238 LEU A N 1
ATOM 1870 C CA . LEU A 1 238 ? -10.346 17.223 12.938 1.00 94.31 238 LEU A CA 1
ATOM 1871 C C . LEU A 1 238 ? -11.830 17.615 12.939 1.00 94.31 238 LEU A C 1
ATOM 1873 O O . LEU A 1 238 ? -12.471 17.621 13.991 1.00 94.31 238 LEU A O 1
ATOM 1877 N N . GLY A 1 239 ? -12.416 17.834 11.758 1.00 95.00 239 GLY A N 1
ATOM 1878 C CA . GLY A 1 239 ? -13.834 18.175 11.622 1.00 95.00 239 GLY A CA 1
ATOM 1879 C C . GLY A 1 239 ? -14.799 17.105 12.155 1.00 95.00 239 GLY A C 1
ATOM 1880 O O . GLY A 1 239 ? -15.905 17.434 12.585 1.00 95.00 239 GLY A O 1
ATOM 1881 N N . ARG A 1 240 ? -14.416 15.820 12.164 1.00 92.88 240 ARG A N 1
ATOM 1882 C CA . ARG A 1 240 ? -15.196 14.775 12.853 1.00 92.88 240 ARG A CA 1
ATOM 1883 C C . ARG A 1 240 ? -15.083 14.878 14.364 1.00 92.88 240 ARG A C 1
ATOM 1885 O O . ARG A 1 240 ? -16.115 14.930 15.015 1.00 92.88 240 ARG A O 1
ATOM 1892 N N . ARG A 1 241 ? -13.865 15.002 14.898 1.00 91.44 241 ARG A N 1
ATOM 1893 C CA . ARG A 1 241 ? -13.641 15.125 16.348 1.00 91.44 241 ARG A CA 1
ATOM 1894 C C . ARG A 1 241 ? -14.424 16.297 16.940 1.00 91.44 241 ARG A C 1
ATOM 1896 O O . ARG A 1 241 ? -15.040 16.148 17.986 1.00 91.44 241 ARG A O 1
ATOM 1903 N N . HIS A 1 242 ? -14.457 17.436 16.247 1.00 92.38 242 HIS A N 1
ATOM 1904 C CA . HIS A 1 242 ? -15.257 18.586 16.675 1.00 92.38 242 HIS A CA 1
ATOM 1905 C C . HIS A 1 242 ? -16.765 18.305 16.693 1.00 92.38 242 HIS A C 1
ATOM 1907 O O . HIS A 1 242 ? -17.443 18.748 17.617 1.00 92.38 242 HIS A O 1
ATOM 1913 N N . ARG A 1 243 ? -17.296 17.568 15.707 1.00 91.94 243 ARG A N 1
ATOM 1914 C CA . ARG A 1 243 ? -18.715 17.171 15.692 1.00 91.94 243 ARG A CA 1
ATOM 1915 C C . ARG A 1 243 ? -19.039 16.181 16.802 1.00 91.94 243 ARG A C 1
ATOM 1917 O O . ARG A 1 243 ? -20.009 16.393 17.515 1.00 91.94 243 ARG A O 1
ATOM 1924 N N . ASP A 1 244 ? -18.185 15.182 17.003 1.00 89.00 244 ASP A N 1
ATOM 1925 C CA . ASP A 1 244 ? -18.362 14.192 18.065 1.00 89.00 244 ASP A CA 1
ATOM 1926 C C . ASP A 1 244 ? -18.384 14.874 19.449 1.00 89.00 244 ASP A C 1
ATOM 1928 O O . ASP A 1 244 ? -19.214 14.543 20.295 1.00 89.00 244 ASP A O 1
ATOM 1932 N N . LEU A 1 245 ? -17.530 15.885 19.666 1.00 87.19 245 LEU A N 1
ATOM 1933 C CA . LEU A 1 245 ? -17.524 16.697 20.890 1.00 87.19 245 LEU A CA 1
ATOM 1934 C C . LEU A 1 245 ? -18.792 17.548 21.057 1.00 87.19 245 LEU A C 1
ATOM 1936 O O . LEU A 1 245 ? -19.284 17.681 22.178 1.00 87.19 245 LEU A O 1
ATOM 1940 N N . ALA A 1 246 ? -19.319 18.118 19.969 1.00 86.88 246 ALA A N 1
ATOM 1941 C CA . ALA A 1 246 ? -20.556 18.897 20.000 1.00 86.88 246 ALA A CA 1
ATOM 1942 C C . ALA A 1 246 ? -21.782 18.017 20.314 1.00 86.88 246 ALA A C 1
ATOM 1944 O O . ALA A 1 246 ? -22.631 18.407 21.116 1.00 86.88 246 ALA A O 1
ATOM 1945 N N . ASP A 1 247 ? -21.839 16.812 19.742 1.00 87.38 247 ASP A N 1
ATOM 1946 C CA . ASP A 1 247 ? -22.942 15.864 19.931 1.00 87.38 247 ASP A CA 1
ATOM 1947 C C . ASP A 1 247 ? -22.930 15.210 21.324 1.00 87.38 247 ASP A C 1
ATOM 1949 O O . ASP A 1 247 ? -23.984 14.855 21.852 1.00 87.38 247 ASP A O 1
ATOM 1953 N N . CYS A 1 248 ? -21.762 15.104 21.972 1.00 86.38 248 CYS A N 1
ATOM 1954 C CA . CYS A 1 248 ? -21.635 14.567 23.333 1.00 86.38 248 CYS A CA 1
ATOM 1955 C C . CYS A 1 248 ? -22.227 15.471 24.430 1.00 86.38 248 CYS A C 1
ATOM 1957 O O . CYS A 1 248 ? -22.118 15.142 25.612 1.00 86.38 248 CYS A O 1
ATOM 1959 N N . GLY A 1 249 ? -22.872 16.588 24.077 1.00 65.31 249 GLY A N 1
ATOM 1960 C CA . GLY A 1 249 ? -23.688 17.339 25.025 1.00 65.31 249 GLY A CA 1
ATOM 1961 C C . GLY A 1 249 ? -22.879 17.945 26.165 1.00 65.31 249 GLY A C 1
ATOM 1962 O O . GLY A 1 249 ? -23.400 18.098 27.270 1.00 65.31 249 GLY A O 1
ATOM 1963 N N . ALA A 1 250 ? -21.626 18.332 25.905 1.00 58.19 250 ALA A N 1
ATOM 1964 C CA . ALA A 1 250 ? -20.990 19.345 26.727 1.00 58.19 250 ALA A CA 1
ATOM 1965 C C . ALA A 1 250 ? -21.820 20.623 26.553 1.00 58.19 250 ALA A C 1
ATOM 1967 O O . ALA A 1 250 ? -21.561 21.441 25.672 1.00 58.19 250 ALA A O 1
ATOM 1968 N N . THR A 1 251 ? -22.861 20.771 27.375 1.00 61.09 251 THR A N 1
ATOM 1969 C CA . THR A 1 251 ? -23.502 22.044 27.663 1.00 61.09 251 THR A CA 1
ATOM 1970 C C . THR A 1 251 ? -22.432 22.910 28.308 1.00 61.09 251 THR A C 1
ATOM 1972 O O . THR A 1 251 ? -22.365 23.044 29.529 1.00 61.09 251 THR A O 1
ATOM 1975 N N . PHE A 1 252 ? -21.522 23.436 27.490 1.00 56.44 252 PHE A N 1
ATOM 1976 C CA . PHE A 1 252 ? -20.715 24.571 27.864 1.00 56.44 252 PHE A CA 1
ATOM 1977 C C . PHE A 1 252 ? -21.730 25.641 28.228 1.00 56.44 252 PHE A C 1
ATOM 1979 O O . PHE A 1 252 ? -22.507 26.086 27.380 1.00 56.44 252 PHE A O 1
ATOM 1986 N N . GLY A 1 253 ? -21.798 25.941 29.527 1.00 54.00 253 GLY A N 1
ATOM 1987 C CA . GLY A 1 253 ? -22.618 27.020 30.047 1.00 54.00 253 GLY A CA 1
ATOM 1988 C C . GLY A 1 253 ? -22.426 28.246 29.163 1.00 54.00 253 GLY A C 1
ATOM 1989 O O . GLY A 1 253 ? -21.326 28.498 28.672 1.00 54.00 253 GLY A O 1
ATOM 1990 N N . SER A 1 254 ? -23.522 28.953 28.926 1.00 54.28 254 SER A N 1
ATOM 1991 C CA . SER A 1 254 ? -23.723 30.056 27.981 1.00 54.28 254 SER A CA 1
ATOM 1992 C C . SER A 1 254 ? -22.782 31.267 28.113 1.00 54.28 254 SER A C 1
ATOM 1994 O O . SER A 1 254 ? -23.052 32.306 27.520 1.00 54.28 254 SER A O 1
ATOM 1996 N N . ASP A 1 255 ? -21.678 31.150 28.844 1.00 57.22 255 ASP A N 1
ATOM 1997 C CA . ASP A 1 255 ? -20.733 32.227 29.128 1.00 57.22 255 ASP A CA 1
ATOM 1998 C C . ASP A 1 255 ? -19.526 32.237 28.173 1.00 57.22 255 ASP A C 1
ATOM 2000 O O . ASP A 1 255 ? -18.632 33.072 28.307 1.00 57.22 255 ASP A O 1
ATOM 2004 N N . PHE A 1 256 ? -19.481 31.350 27.171 1.00 50.88 256 PHE A N 1
ATOM 2005 C CA . PHE A 1 256 ? -18.409 31.365 26.175 1.00 50.88 256 PHE A CA 1
ATOM 2006 C C . PHE A 1 256 ? -18.679 32.432 25.104 1.00 50.88 256 PHE A C 1
ATOM 2008 O O . PHE A 1 256 ? -19.250 32.165 24.045 1.00 50.88 256 PHE A O 1
ATOM 2015 N N . SER A 1 257 ? -18.272 33.673 25.388 1.00 51.06 257 SER A N 1
ATOM 2016 C CA . SER A 1 257 ? -18.220 34.736 24.382 1.00 51.06 257 SER A CA 1
ATOM 2017 C C . SER A 1 257 ? -17.354 34.268 23.211 1.00 51.06 257 SER A C 1
ATOM 2019 O O . SER A 1 257 ? -16.213 33.857 23.426 1.00 51.06 257 SER A O 1
ATOM 2021 N N . ALA A 1 258 ? -17.895 34.320 21.994 1.00 47.31 258 ALA A N 1
ATOM 2022 C CA . ALA A 1 258 ? -17.229 33.904 20.766 1.00 47.31 258 ALA A CA 1
ATOM 2023 C C . ALA A 1 258 ? -15.894 34.647 20.574 1.00 47.31 258 ALA A C 1
ATOM 2025 O O . ALA A 1 258 ? -15.845 35.743 20.021 1.00 47.31 258 ALA A O 1
ATOM 2026 N N . SER A 1 259 ? -14.805 34.043 21.048 1.00 48.69 259 SER A N 1
ATOM 2027 C CA . SER A 1 259 ? -13.454 34.500 20.764 1.00 48.69 259 SER A CA 1
ATOM 2028 C C . SER A 1 259 ? -13.052 33.981 19.389 1.00 48.69 259 SER A C 1
ATOM 2030 O O . SER A 1 259 ? -12.922 32.777 19.170 1.00 48.69 259 SER A O 1
ATOM 2032 N N . THR A 1 260 ? -12.822 34.902 18.457 1.00 49.72 260 THR A N 1
ATOM 2033 C CA . THR A 1 260 ? -12.372 34.682 17.071 1.00 49.72 260 THR A CA 1
ATOM 2034 C C . THR A 1 260 ? -11.002 33.975 16.964 1.00 49.72 260 THR A C 1
ATOM 2036 O O . THR A 1 260 ? -10.509 33.733 15.866 1.00 49.72 260 THR A O 1
ATOM 2039 N N . THR A 1 261 ? -10.379 33.595 18.083 1.00 54.06 261 THR A N 1
ATOM 2040 C CA . THR A 1 261 ? -9.082 32.900 18.145 1.00 54.06 261 THR A CA 1
ATOM 2041 C C . THR A 1 261 ? -9.113 31.445 17.665 1.00 54.06 261 THR A C 1
ATOM 2043 O O . THR A 1 261 ? -8.067 30.908 17.316 1.00 54.06 261 THR A O 1
ATOM 2046 N N . GLY A 1 262 ? -10.280 30.797 17.580 1.00 47.75 262 GLY A N 1
ATOM 2047 C CA . GLY A 1 262 ? -10.365 29.385 17.171 1.00 47.75 262 GLY A CA 1
ATOM 2048 C C . GLY A 1 262 ? -9.940 29.105 15.721 1.00 47.75 262 GLY A C 1
ATOM 2049 O O . GLY A 1 262 ? -9.405 28.040 15.435 1.00 47.75 262 GLY A O 1
ATOM 2050 N N . VAL A 1 263 ? -10.125 30.062 14.804 1.00 47.00 263 VAL A N 1
ATOM 2051 C CA . VAL A 1 263 ? -9.781 29.879 13.379 1.00 47.00 263 VAL A CA 1
ATOM 2052 C C . VAL A 1 263 ? -8.290 30.115 13.120 1.00 47.00 263 VAL A C 1
ATOM 2054 O O . VAL A 1 263 ? -7.709 29.434 12.282 1.00 47.00 263 VAL A O 1
ATOM 2057 N N . GLN A 1 264 ? -7.642 30.999 13.887 1.00 49.69 264 GLN A N 1
ATOM 2058 C CA . GLN A 1 264 ? -6.187 31.194 13.814 1.00 49.69 264 GLN A CA 1
ATOM 2059 C C . GLN A 1 264 ? -5.408 29.986 14.356 1.00 49.69 264 GLN A C 1
ATOM 2061 O O . GLN A 1 264 ? -4.255 29.794 13.981 1.00 49.69 264 GLN A O 1
ATOM 2066 N N . ASN A 1 265 ? -6.043 29.135 15.177 1.00 50.22 265 ASN A N 1
ATOM 2067 C CA . ASN A 1 265 ? -5.398 27.927 15.684 1.00 50.22 265 ASN A CA 1
ATOM 2068 C C . ASN A 1 265 ? -5.257 26.804 14.643 1.00 50.22 265 ASN A C 1
ATOM 2070 O O . ASN A 1 265 ? -4.306 26.028 14.677 1.00 50.22 265 ASN A O 1
ATOM 2074 N N . LEU A 1 266 ? -6.189 26.721 13.692 1.00 48.94 266 LEU A N 1
ATOM 2075 C CA . LEU A 1 266 ? -6.146 25.690 12.653 1.00 48.94 266 LEU A CA 1
ATOM 2076 C C . LEU A 1 266 ? -4.984 25.908 11.683 1.00 48.94 266 LEU A C 1
ATOM 2078 O O . LEU A 1 266 ? -4.458 24.940 11.148 1.00 48.94 266 LEU A O 1
ATOM 2082 N N . ASP A 1 267 ? -4.562 27.157 11.485 1.00 48.94 267 ASP A N 1
ATOM 2083 C CA . ASP A 1 267 ? -3.469 27.479 10.571 1.00 48.94 267 ASP A CA 1
ATOM 2084 C C . ASP A 1 267 ? -2.102 27.049 11.130 1.00 48.94 267 ASP A C 1
ATOM 2086 O O . ASP A 1 267 ? -1.263 26.623 10.349 1.00 48.94 267 ASP A O 1
ATOM 2090 N N . TRP A 1 268 ? -1.874 27.056 12.454 1.00 55.19 268 TRP A N 1
ATOM 2091 C CA . TRP A 1 268 ? -0.645 26.483 13.041 1.00 55.19 268 TRP A CA 1
ATOM 2092 C C . TRP A 1 268 ? -0.727 24.970 13.278 1.00 55.19 268 TRP A C 1
ATOM 2094 O O . TRP A 1 268 ? 0.294 24.302 13.242 1.00 55.19 268 TRP A O 1
ATOM 2104 N N . GLU A 1 269 ? -1.911 24.379 13.472 1.00 54.47 269 GLU A N 1
ATOM 2105 C CA . GLU A 1 269 ? -2.021 22.909 13.509 1.00 54.47 269 GLU A CA 1
ATOM 2106 C C . GLU A 1 269 ? -1.873 22.278 12.112 1.00 54.47 269 GLU A C 1
ATOM 2108 O O . GLU A 1 269 ? -1.411 21.141 11.982 1.00 54.47 269 GLU A O 1
ATOM 2113 N N . LEU A 1 270 ? -2.278 22.997 11.058 1.00 55.44 270 LEU A N 1
ATOM 2114 C CA . LEU A 1 270 ? -2.075 22.603 9.659 1.00 55.44 270 LEU A CA 1
ATOM 2115 C C . LEU A 1 270 ? -0.694 23.021 9.128 1.00 55.44 270 LEU A C 1
ATOM 2117 O O . LEU A 1 270 ? -0.159 22.336 8.250 1.00 55.44 270 LEU A O 1
ATOM 2121 N N . ASN A 1 271 ? -0.103 24.088 9.678 1.00 53.81 271 ASN A N 1
ATOM 2122 C CA . ASN A 1 271 ? 1.332 24.367 9.626 1.00 53.81 271 ASN A CA 1
ATOM 2123 C C . ASN A 1 271 ? 2.018 23.667 10.799 1.00 53.81 271 ASN A C 1
ATOM 2125 O O . ASN A 1 271 ? 2.582 24.329 11.662 1.00 53.81 271 ASN A O 1
ATOM 2129 N N . LEU A 1 272 ? 1.965 22.330 10.829 1.00 52.56 272 LEU A N 1
ATOM 2130 C CA . LEU A 1 272 ? 2.930 21.548 11.601 1.00 52.56 272 LEU A CA 1
ATOM 2131 C C . LEU A 1 272 ? 4.311 22.149 11.337 1.00 52.56 272 LEU A C 1
ATOM 2133 O O . LEU A 1 272 ? 4.808 22.073 10.211 1.00 52.56 272 LEU A O 1
ATOM 2137 N N . ASP A 1 273 ? 4.834 22.829 12.355 1.00 46.44 273 ASP A N 1
ATOM 2138 C CA . ASP A 1 273 ? 6.049 23.613 12.280 1.00 46.44 273 ASP A CA 1
ATOM 2139 C C . ASP A 1 273 ? 7.147 22.731 11.707 1.00 46.44 273 ASP A C 1
ATOM 2141 O O . ASP A 1 273 ? 7.539 21.708 12.268 1.00 46.44 273 ASP A O 1
ATOM 2145 N N . MET A 1 274 ? 7.652 23.164 10.562 1.00 47.25 274 MET A N 1
ATOM 2146 C CA . MET A 1 274 ? 8.797 22.594 9.870 1.00 47.25 274 MET A CA 1
ATOM 2147 C C . MET A 1 274 ? 10.110 22.947 10.598 1.00 47.25 274 MET A C 1
ATOM 2149 O O . MET A 1 274 ? 11.180 22.932 9.997 1.00 47.25 274 MET A O 1
ATOM 2153 N N . HIS A 1 275 ? 10.044 23.260 11.896 1.00 42.16 275 HIS A N 1
ATOM 2154 C CA . HIS A 1 275 ? 11.185 23.344 12.800 1.00 42.16 275 HIS A CA 1
ATOM 2155 C C . HIS A 1 275 ? 11.569 21.934 13.251 1.00 42.16 275 HIS A C 1
ATOM 2157 O O . HIS A 1 275 ? 11.480 21.565 14.417 1.00 42.16 275 HIS A O 1
ATOM 2163 N N . SER A 1 276 ? 11.974 21.121 12.279 1.00 42.50 276 SER A N 1
ATOM 2164 C CA . SER A 1 276 ? 12.774 19.945 12.565 1.00 42.50 276 SER A CA 1
ATOM 2165 C C . SER A 1 276 ? 14.183 20.443 12.858 1.00 42.50 276 SER A C 1
ATOM 2167 O O . SER A 1 276 ? 14.885 20.868 11.940 1.00 42.50 276 SER A O 1
ATOM 2169 N N . ASP A 1 277 ? 14.590 20.382 14.122 1.00 36.62 277 ASP A N 1
ATOM 2170 C CA . ASP A 1 277 ? 15.997 20.287 14.502 1.00 36.62 277 ASP A CA 1
ATOM 2171 C C . ASP A 1 277 ? 16.566 19.024 13.829 1.00 36.62 277 ASP A C 1
ATOM 2173 O O . ASP A 1 277 ? 16.534 17.922 14.374 1.00 36.62 277 ASP A O 1
ATOM 2177 N N . TYR A 1 278 ? 16.981 19.156 12.569 1.00 44.00 278 TYR A N 1
ATOM 2178 C CA . TYR A 1 278 ? 17.641 18.096 11.820 1.00 44.00 278 TYR A CA 1
ATOM 2179 C C . TYR A 1 278 ? 19.042 17.922 12.405 1.00 44.00 278 TYR A C 1
ATOM 2181 O O . TYR A 1 278 ? 19.913 18.773 12.237 1.00 44.00 278 TYR A O 1
ATOM 2189 N N . TRP A 1 279 ? 19.247 16.817 13.115 1.00 32.09 279 TRP A N 1
ATOM 2190 C CA . TRP A 1 279 ? 20.573 16.336 13.478 1.00 32.09 279 TRP A CA 1
ATOM 2191 C C . TRP A 1 279 ? 21.221 15.792 12.195 1.00 32.09 279 TRP A C 1
ATOM 2193 O O . TRP A 1 279 ? 20.742 14.808 11.632 1.00 32.09 279 TRP A O 1
ATOM 2203 N N . GLU A 1 280 ? 22.255 16.462 11.683 1.00 31.67 280 GLU A N 1
ATOM 2204 C CA . GLU A 1 280 ? 23.045 16.002 10.534 1.00 31.67 280 GLU A CA 1
ATOM 2205 C C . GLU A 1 280 ? 24.113 15.005 11.017 1.00 31.67 280 GLU A C 1
ATOM 2207 O O . GLU A 1 280 ? 25.036 15.420 11.718 1.00 31.67 280 GLU A O 1
ATOM 2212 N N . PRO A 1 281 ? 24.043 13.700 10.693 1.00 31.30 281 PRO A N 1
ATOM 2213 C CA . PRO A 1 281 ? 25.184 12.821 10.906 1.00 31.30 281 PRO A CA 1
ATOM 2214 C C . PRO A 1 281 ? 26.314 13.202 9.943 1.00 31.30 281 PRO A C 1
ATOM 2216 O O . PRO A 1 281 ? 26.127 13.204 8.726 1.00 31.30 281 PRO A O 1
ATOM 2219 N N . GLU A 1 282 ? 27.493 13.516 10.488 1.00 28.52 282 GLU A N 1
ATO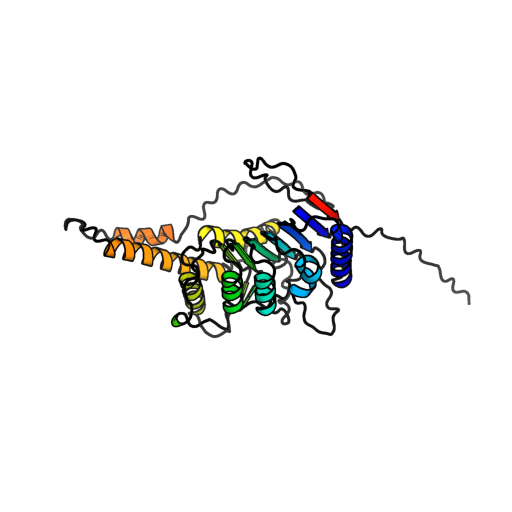M 2220 C CA . GLU A 1 282 ? 28.734 13.587 9.713 1.00 28.52 282 GLU A CA 1
ATOM 2221 C C . GLU A 1 282 ? 29.002 12.202 9.106 1.00 28.52 282 GLU A C 1
ATOM 2223 O O . GLU A 1 282 ? 29.219 11.230 9.830 1.00 28.52 282 GLU A O 1
ATOM 2228 N N . VAL A 1 283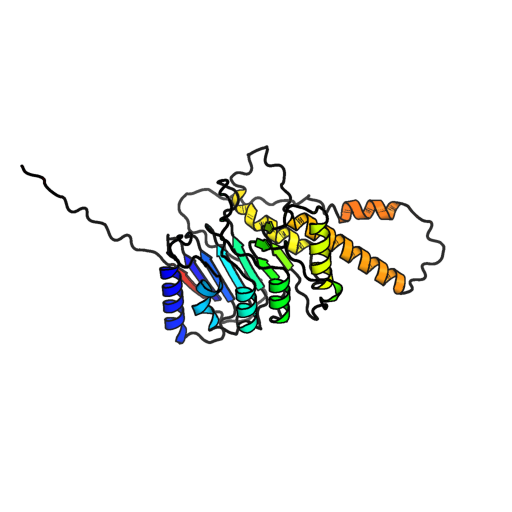 ? 28.961 12.094 7.776 1.00 37.69 283 VAL A N 1
ATOM 2229 C CA . VAL A 1 283 ? 29.325 10.865 7.061 1.00 37.69 283 VAL A CA 1
ATOM 2230 C C . VAL A 1 283 ? 30.508 11.160 6.149 1.00 37.69 283 VAL A C 1
ATOM 2232 O O . VAL A 1 283 ? 30.387 11.902 5.173 1.00 37.69 283 VAL A O 1
ATOM 2235 N N . ASP A 1 284 ? 31.649 10.555 6.476 1.00 30.36 284 ASP A N 1
ATOM 2236 C CA . ASP A 1 284 ? 32.865 10.577 5.667 1.00 30.36 284 ASP A CA 1
ATOM 2237 C C . ASP A 1 284 ? 32.665 9.786 4.365 1.00 30.36 284 ASP A C 1
ATOM 2239 O O . ASP A 1 284 ? 32.351 8.593 4.355 1.00 30.36 284 ASP A O 1
ATOM 2243 N N . SER A 1 285 ? 32.862 10.462 3.237 1.00 31.03 285 SER A N 1
ATOM 2244 C CA . SER A 1 285 ? 32.720 9.905 1.895 1.00 31.03 285 SER A CA 1
ATOM 2245 C C . SER A 1 285 ? 33.994 9.183 1.445 1.00 31.03 285 SER A C 1
ATOM 2247 O O . SER A 1 285 ? 34.926 9.813 0.942 1.00 31.03 285 SER A O 1
ATOM 2249 N N . HIS A 1 286 ? 34.002 7.853 1.553 1.00 30.22 286 HIS A N 1
ATOM 2250 C CA . HIS A 1 286 ? 34.895 6.979 0.789 1.00 30.22 286 HIS A CA 1
ATOM 2251 C C . HIS A 1 286 ? 34.081 6.116 -0.185 1.00 30.22 286 HIS A C 1
ATOM 2253 O O . HIS A 1 286 ? 33.165 5.393 0.207 1.00 30.22 286 HIS A O 1
ATOM 2259 N N . GLU A 1 287 ? 34.410 6.217 -1.475 1.00 33.78 287 GLU A N 1
ATOM 2260 C CA . GLU A 1 287 ? 33.832 5.399 -2.540 1.00 33.78 287 GLU A CA 1
ATOM 2261 C C . GLU A 1 287 ? 34.208 3.924 -2.361 1.00 33.78 287 GLU A C 1
ATOM 2263 O O . GLU A 1 287 ? 35.381 3.571 -2.237 1.00 33.78 287 GLU A O 1
ATOM 2268 N N . GLY A 1 288 ? 33.181 3.074 -2.385 1.00 36.00 288 GLY A N 1
ATOM 2269 C CA . GLY A 1 288 ? 33.288 1.622 -2.302 1.00 36.00 288 GLY A CA 1
ATOM 2270 C C . GLY A 1 288 ? 32.713 1.065 -1.007 1.00 36.00 288 GLY A C 1
ATOM 2271 O O . GLY A 1 288 ? 33.465 0.564 -0.184 1.00 36.00 288 GLY A O 1
ATOM 2272 N N . LEU A 1 289 ? 31.388 1.104 -0.819 1.00 25.50 289 LEU A N 1
ATOM 2273 C CA . LEU A 1 289 ? 30.758 0.388 0.293 1.00 25.50 289 LEU A CA 1
ATOM 2274 C C . LEU A 1 289 ? 29.301 0.007 -0.018 1.00 25.50 289 LEU A C 1
ATOM 2276 O O . LEU A 1 289 ? 28.467 0.861 -0.312 1.00 25.50 289 LEU A O 1
ATOM 2280 N N . CYS A 1 290 ? 28.988 -1.287 0.104 1.00 37.22 290 CYS A N 1
ATOM 2281 C CA . CYS A 1 290 ? 27.639 -1.725 0.454 1.00 37.22 290 CYS A CA 1
ATOM 2282 C C . CYS A 1 290 ? 27.400 -1.277 1.895 1.00 37.22 290 CYS A C 1
ATOM 2284 O O . CYS A 1 290 ? 27.907 -1.901 2.826 1.00 37.22 290 CYS A O 1
ATOM 2286 N N . VAL A 1 291 ? 26.685 -0.171 2.081 1.00 24.62 291 VAL A N 1
ATOM 2287 C CA . VAL A 1 291 ? 26.288 0.266 3.418 1.00 24.62 291 VAL A CA 1
ATOM 2288 C C . VAL A 1 291 ? 25.094 -0.583 3.839 1.00 24.62 291 VAL A C 1
ATOM 2290 O O . VAL A 1 291 ? 23.962 -0.363 3.409 1.00 24.62 291 VAL A O 1
ATOM 2293 N N . SER A 1 292 ? 25.369 -1.591 4.663 1.00 31.70 292 SER A N 1
ATOM 2294 C CA . SER A 1 292 ? 24.365 -2.217 5.517 1.00 31.70 292 SER A CA 1
ATOM 2295 C C . SER A 1 292 ? 23.747 -1.125 6.382 1.00 31.70 292 SER A C 1
ATOM 2297 O O . SER A 1 292 ? 24.454 -0.459 7.132 1.00 31.70 292 SER A O 1
ATOM 2299 N N . THR A 1 293 ? 22.439 -0.921 6.271 1.00 27.97 293 THR A N 1
ATOM 2300 C CA . THR A 1 293 ? 21.720 -0.113 7.254 1.00 27.97 293 THR A CA 1
ATOM 2301 C C . THR A 1 293 ? 21.633 -0.927 8.539 1.00 27.97 293 THR A C 1
ATOM 2303 O O . THR A 1 293 ? 20.961 -1.958 8.581 1.00 27.97 293 THR A O 1
ATOM 2306 N N . GLU A 1 294 ? 22.371 -0.496 9.565 1.00 3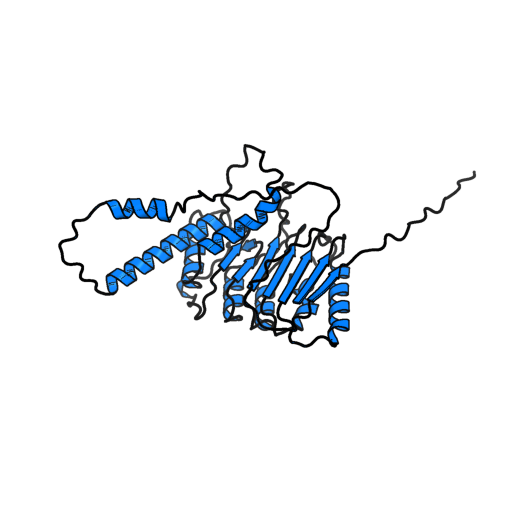1.09 294 GLU A N 1
ATOM 2307 C CA . GLU A 1 294 ? 22.045 -0.816 10.952 1.00 31.09 294 GLU A CA 1
ATOM 2308 C C . GLU A 1 294 ? 20.604 -0.357 11.182 1.00 31.09 294 GLU A C 1
ATOM 2310 O O . GLU A 1 294 ? 20.276 0.816 11.001 1.00 31.09 294 GLU A O 1
ATOM 2315 N N . TRP A 1 295 ? 19.722 -1.300 11.497 1.00 36.09 295 TRP A N 1
ATOM 2316 C CA . TRP A 1 295 ? 18.404 -0.972 12.019 1.00 36.09 295 TRP A CA 1
ATOM 2317 C C . TRP A 1 295 ? 18.505 -1.047 13.532 1.00 36.09 295 TRP A C 1
ATOM 2319 O O . TRP A 1 295 ? 19.009 -2.040 14.057 1.00 36.09 295 TRP A O 1
ATOM 2329 N N . GLU A 1 296 ? 18.050 0.012 14.200 1.00 32.59 296 GLU A N 1
ATOM 2330 C CA . GLU A 1 296 ? 17.909 0.061 15.651 1.00 32.59 296 GLU A CA 1
ATOM 2331 C C . GLU A 1 296 ? 17.187 -1.202 16.131 1.00 32.59 296 GLU A C 1
ATOM 2333 O O . GLU A 1 296 ? 16.072 -1.517 15.703 1.00 32.59 296 GLU A O 1
ATOM 2338 N N . GLU A 1 297 ? 17.851 -1.951 17.007 1.00 35.88 297 GLU A N 1
ATOM 2339 C CA . GLU A 1 297 ? 17.184 -2.932 17.844 1.00 35.88 297 GLU A CA 1
ATOM 2340 C C . GLU A 1 297 ? 16.171 -2.166 18.704 1.00 35.88 297 GLU A C 1
ATOM 2342 O O . GLU A 1 297 ? 16.546 -1.472 19.651 1.00 35.88 297 GLU A O 1
ATOM 2347 N N . ASP A 1 298 ? 14.880 -2.275 18.372 1.00 36.19 298 ASP A N 1
ATOM 2348 C CA . ASP A 1 298 ? 13.808 -1.993 19.327 1.00 36.19 298 ASP A CA 1
ATOM 2349 C C . ASP A 1 298 ? 14.089 -2.858 20.568 1.00 36.19 298 ASP A C 1
ATOM 2351 O O . ASP A 1 298 ? 13.931 -4.083 20.564 1.00 36.19 298 ASP A O 1
ATOM 2355 N N . SER A 1 299 ? 14.580 -2.206 21.617 1.00 37.06 299 SER A N 1
ATOM 2356 C CA . SER A 1 299 ? 15.314 -2.781 22.748 1.00 37.06 299 SER A CA 1
ATOM 2357 C C . SER A 1 299 ? 14.420 -3.442 23.807 1.00 37.06 299 SER A C 1
ATOM 2359 O O . SER A 1 299 ? 14.751 -3.432 24.986 1.00 37.06 299 SER A O 1
ATOM 2361 N N . ASP A 1 300 ? 13.322 -4.082 23.388 1.00 40.38 300 ASP A N 1
ATOM 2362 C CA . ASP A 1 300 ? 12.354 -4.735 24.289 1.00 40.38 300 ASP A CA 1
ATOM 2363 C C . ASP A 1 300 ? 11.930 -6.163 23.860 1.00 40.38 300 ASP A C 1
ATOM 2365 O O . ASP A 1 300 ? 10.946 -6.706 24.370 1.00 40.38 300 ASP A O 1
ATOM 2369 N N . PHE A 1 301 ? 12.651 -6.831 22.947 1.00 42.00 301 PHE A N 1
ATOM 2370 C CA . PHE A 1 301 ? 12.321 -8.211 22.544 1.00 42.00 301 PHE A CA 1
ATOM 2371 C C . PHE A 1 301 ? 13.153 -9.284 23.262 1.00 42.00 301 PHE A C 1
ATOM 2373 O O . PHE A 1 301 ? 14.182 -9.754 22.784 1.00 42.00 301 PHE A O 1
ATOM 2380 N N . ASP A 1 302 ? 12.614 -9.758 24.383 1.00 39.09 302 ASP A N 1
ATOM 2381 C CA . ASP A 1 302 ? 13.086 -10.914 25.157 1.00 39.09 302 ASP A CA 1
ATOM 2382 C C . ASP A 1 302 ? 12.694 -12.250 24.467 1.00 39.09 302 ASP A C 1
ATOM 2384 O O . ASP A 1 302 ? 11.905 -13.059 24.967 1.00 39.09 302 ASP A O 1
ATOM 2388 N N . SER A 1 303 ? 13.169 -12.487 23.239 1.00 44.34 303 SER A N 1
ATOM 2389 C CA . SER A 1 303 ? 12.991 -13.780 22.557 1.00 44.34 303 SER A CA 1
ATOM 2390 C C . SER A 1 303 ? 14.251 -14.219 21.813 1.00 44.34 303 SER A C 1
ATOM 2392 O O . SER A 1 303 ? 14.588 -13.644 20.779 1.00 44.34 303 SER A O 1
ATOM 2394 N N . PRO A 1 304 ? 14.937 -15.279 22.278 1.00 38.91 304 PRO A N 1
ATOM 2395 C CA . PRO A 1 304 ? 16.019 -15.875 21.520 1.00 38.91 304 PRO A CA 1
ATOM 2396 C C . PRO A 1 304 ? 15.413 -16.676 20.354 1.00 38.91 304 PRO A C 1
ATOM 2398 O O . PRO A 1 304 ? 14.358 -17.286 20.515 1.00 38.91 304 PRO A O 1
ATOM 2401 N N . HIS A 1 305 ? 16.107 -16.718 19.209 1.00 44.16 305 HIS A N 1
ATOM 2402 C CA . HIS A 1 305 ? 15.862 -17.565 18.018 1.00 44.16 305 HIS A CA 1
ATOM 2403 C C . HIS A 1 305 ? 15.293 -16.923 16.737 1.00 44.16 305 HIS A C 1
ATOM 2405 O O . HIS A 1 305 ? 14.788 -17.652 15.879 1.00 44.16 305 HIS A O 1
ATOM 2411 N N . ASP A 1 306 ? 15.478 -15.624 16.494 1.00 47.09 306 ASP A N 1
ATOM 2412 C CA . ASP A 1 306 ? 15.339 -15.113 15.124 1.00 47.09 306 ASP A CA 1
ATOM 2413 C C . ASP A 1 306 ? 16.610 -15.411 14.309 1.00 47.09 306 ASP A C 1
ATOM 2415 O O . ASP A 1 306 ? 17.604 -14.693 14.350 1.00 47.09 306 ASP A O 1
ATOM 2419 N N . LEU A 1 307 ? 16.581 -16.508 13.543 1.00 51.34 307 LEU A N 1
ATOM 2420 C CA . LEU A 1 307 ? 17.594 -16.804 12.524 1.00 51.34 307 LEU A CA 1
ATOM 2421 C C . LEU A 1 307 ? 17.605 -15.672 11.488 1.00 51.34 307 LEU A C 1
ATOM 2423 O O . LEU A 1 307 ? 16.626 -15.493 10.753 1.00 51.34 307 LEU A O 1
ATOM 2427 N N . VAL A 1 308 ? 18.696 -14.910 11.431 1.00 53.59 308 VAL A N 1
ATOM 2428 C CA . VAL A 1 308 ? 18.973 -13.939 10.367 1.00 53.59 308 VAL A CA 1
ATOM 2429 C C . VAL A 1 308 ? 19.746 -14.662 9.271 1.00 53.59 308 VAL A C 1
ATOM 2431 O O . VAL A 1 308 ? 20.878 -15.093 9.476 1.00 53.59 308 VAL A O 1
ATOM 2434 N N . ALA A 1 309 ? 19.115 -14.842 8.114 1.00 55.41 309 ALA A N 1
ATOM 2435 C CA . ALA A 1 309 ? 19.795 -15.316 6.918 1.00 55.41 309 ALA A CA 1
ATOM 2436 C C . ALA A 1 309 ? 20.076 -14.107 6.026 1.00 55.41 309 ALA A C 1
ATOM 2438 O O . ALA A 1 309 ? 19.149 -13.557 5.428 1.00 55.41 309 ALA A O 1
ATOM 2439 N N . THR A 1 310 ? 21.345 -13.706 5.954 1.00 58.91 310 THR A N 1
ATOM 2440 C CA . THR A 1 310 ? 21.824 -12.697 5.005 1.00 58.91 310 THR A CA 1
ATOM 2441 C C . THR A 1 310 ? 22.470 -13.418 3.834 1.00 58.91 310 THR A C 1
ATOM 2443 O O . THR A 1 310 ? 23.446 -14.144 4.013 1.00 58.91 310 THR A O 1
ATOM 2446 N N . THR A 1 311 ? 21.914 -13.266 2.634 1.00 57.53 311 THR A N 1
ATOM 2447 C CA . THR A 1 311 ? 22.521 -13.794 1.402 1.00 57.53 311 THR A CA 1
ATOM 2448 C C . THR A 1 311 ? 22.926 -12.630 0.514 1.00 57.53 311 THR A C 1
ATOM 2450 O O . THR A 1 311 ? 22.086 -11.811 0.143 1.00 57.53 311 THR A O 1
ATOM 2453 N N . ILE A 1 312 ? 24.220 -12.563 0.200 1.00 60.97 312 ILE A N 1
ATOM 2454 C CA . ILE A 1 312 ? 24.806 -11.569 -0.700 1.00 60.97 312 ILE A CA 1
ATOM 2455 C C . ILE A 1 312 ? 25.130 -12.279 -2.013 1.00 60.97 312 ILE A C 1
ATOM 2457 O O . ILE A 1 312 ? 25.897 -13.243 -2.026 1.00 60.97 312 ILE A O 1
ATOM 2461 N N . PHE A 1 313 ? 24.548 -11.809 -3.114 1.00 52.09 313 PHE A N 1
ATOM 2462 C CA . PHE A 1 313 ? 24.872 -12.307 -4.448 1.00 52.09 313 PHE A CA 1
ATOM 2463 C C . PHE A 1 313 ? 26.052 -11.509 -5.014 1.00 52.09 313 PHE A C 1
ATOM 2465 O O . PHE A 1 313 ? 25.880 -10.419 -5.548 1.00 52.09 313 PHE A O 1
ATOM 2472 N N . GLY A 1 314 ? 27.263 -12.048 -4.871 1.00 43.53 314 GLY A N 1
ATOM 2473 C CA . GLY A 1 314 ? 28.452 -11.549 -5.560 1.00 43.53 314 GLY A CA 1
ATOM 2474 C C . GLY A 1 314 ? 28.758 -12.412 -6.781 1.00 43.53 314 GLY A C 1
ATOM 2475 O O . GLY A 1 314 ? 28.904 -13.627 -6.653 1.00 43.53 314 GLY A O 1
ATOM 2476 N N . HIS A 1 315 ? 28.879 -11.810 -7.964 1.00 46.94 315 HIS A N 1
ATOM 2477 C CA . HIS A 1 315 ? 29.542 -12.481 -9.082 1.00 46.94 315 HIS A CA 1
ATOM 2478 C C . HIS A 1 315 ? 31.054 -12.476 -8.827 1.00 46.94 315 HIS A C 1
ATOM 2480 O O . HIS A 1 315 ? 31.629 -11.414 -8.599 1.00 46.94 315 HIS A O 1
ATOM 2486 N N . SER A 1 316 ? 31.712 -13.639 -8.906 1.00 40.19 316 SER A N 1
ATOM 2487 C CA . SER A 1 316 ? 33.149 -13.645 -9.181 1.00 40.19 316 SER A CA 1
ATOM 2488 C C . SER A 1 316 ? 33.322 -13.174 -10.621 1.00 40.19 316 SER A C 1
ATOM 2490 O O . SER A 1 316 ? 32.803 -13.826 -11.533 1.00 40.19 316 SER A O 1
ATOM 2492 N N . GLU A 1 317 ? 34.005 -12.054 -10.833 1.00 39.38 317 GLU A N 1
ATOM 2493 C CA . GLU A 1 317 ? 34.498 -11.681 -12.157 1.00 39.38 317 GLU A CA 1
ATOM 2494 C C . GLU A 1 317 ? 35.421 -12.808 -12.634 1.00 39.38 317 GLU A C 1
ATOM 2496 O O . GLU A 1 317 ? 36.559 -12.934 -12.197 1.00 39.38 317 GLU A O 1
ATOM 2501 N N . SER A 1 318 ? 34.899 -13.718 -13.455 1.00 41.72 318 SER A N 1
ATOM 2502 C CA . SER A 1 318 ? 35.736 -14.672 -14.167 1.00 41.72 318 SER A CA 1
ATOM 2503 C C . SER A 1 318 ? 36.422 -13.901 -15.285 1.00 41.72 318 SER A C 1
ATOM 2505 O O . SER A 1 318 ? 35.737 -13.435 -16.201 1.00 41.72 318 SER A O 1
ATOM 2507 N N . ASP A 1 319 ? 37.742 -13.760 -15.176 1.00 42.09 319 ASP A N 1
ATOM 2508 C CA . ASP A 1 319 ? 38.624 -13.151 -16.165 1.00 42.09 319 ASP A CA 1
ATOM 2509 C C . ASP A 1 319 ? 38.231 -13.580 -17.586 1.00 42.09 319 ASP A C 1
ATOM 2511 O O . ASP A 1 319 ? 38.431 -14.724 -18.001 1.00 42.09 319 ASP A O 1
ATOM 2515 N N . PHE A 1 320 ? 37.660 -12.649 -18.351 1.00 44.12 320 PHE A N 1
ATOM 2516 C CA . PHE A 1 320 ? 37.556 -12.790 -19.797 1.00 44.12 320 PHE A CA 1
ATOM 2517 C C . PHE A 1 320 ? 38.979 -12.670 -20.349 1.00 44.12 320 PHE A C 1
ATOM 2519 O O . PHE A 1 320 ? 39.468 -11.577 -20.631 1.00 44.12 320 PHE A O 1
ATOM 2526 N N . SER A 1 321 ? 39.672 -13.804 -20.467 1.00 44.91 321 SER A N 1
ATOM 2527 C CA . SER A 1 321 ? 40.933 -13.879 -21.194 1.00 44.91 321 SER A CA 1
ATOM 2528 C C . SER A 1 321 ? 40.656 -13.559 -22.664 1.00 44.91 321 SER A C 1
ATOM 2530 O O . SER A 1 321 ? 40.101 -14.386 -23.396 1.00 44.91 321 SER A O 1
ATOM 2532 N N . SER A 1 322 ? 41.030 -12.355 -23.091 1.00 47.62 322 SER A N 1
ATOM 2533 C CA . SER A 1 322 ? 41.197 -12.015 -24.500 1.00 47.62 322 SER A CA 1
ATOM 2534 C C . SER A 1 322 ? 42.126 -13.048 -25.130 1.00 47.62 322 SER A C 1
ATOM 2536 O O . SER A 1 322 ? 43.306 -13.111 -24.803 1.00 47.62 322 SER A O 1
ATOM 2538 N N . THR A 1 323 ? 41.582 -13.900 -25.993 1.00 57.81 323 THR A N 1
ATOM 2539 C CA . THR A 1 323 ? 42.399 -14.718 -26.885 1.00 57.81 323 THR A CA 1
ATOM 2540 C C . THR A 1 323 ? 42.723 -13.865 -28.100 1.00 57.81 323 THR A C 1
ATOM 2542 O O . THR A 1 323 ? 41.840 -13.470 -28.862 1.00 57.81 323 THR A O 1
ATOM 2545 N N . ASP A 1 324 ? 44.006 -13.537 -28.212 1.00 57.62 324 ASP A N 1
ATOM 2546 C CA . ASP A 1 324 ? 44.618 -12.863 -29.346 1.00 57.62 324 ASP A CA 1
ATOM 2547 C C . ASP A 1 324 ? 44.263 -13.572 -30.657 1.00 57.62 324 ASP A C 1
ATOM 2549 O O . ASP A 1 324 ? 44.425 -14.784 -30.803 1.00 57.62 324 ASP A O 1
ATOM 2553 N N . SER A 1 325 ? 43.791 -12.800 -31.633 1.00 61.62 325 SER A N 1
ATOM 2554 C CA . SER A 1 325 ? 43.768 -13.218 -33.033 1.00 61.62 325 SER A CA 1
ATOM 2555 C C . SER A 1 325 ? 44.899 -12.496 -33.752 1.00 61.62 325 SER A C 1
ATOM 2557 O O . SER A 1 325 ? 44.765 -11.340 -34.149 1.00 61.62 325 SER A O 1
ATOM 2559 N N . GLU A 1 326 ? 46.026 -13.192 -33.893 1.00 62.53 326 GLU A N 1
ATOM 2560 C CA . GLU A 1 326 ? 47.108 -12.834 -34.804 1.00 62.53 326 GLU A CA 1
ATOM 2561 C C . GLU A 1 326 ? 46.585 -12.841 -36.249 1.00 62.53 326 GLU A C 1
ATOM 2563 O O . GLU A 1 326 ? 46.216 -13.882 -36.793 1.00 62.53 326 GLU A O 1
ATOM 2568 N N . SER A 1 327 ? 46.566 -11.677 -36.899 1.00 57.34 327 SER A N 1
ATOM 2569 C CA . SER A 1 327 ? 46.385 -11.575 -38.346 1.00 57.34 327 SER A CA 1
ATOM 2570 C C . SER A 1 327 ? 47.754 -11.541 -39.027 1.00 57.34 327 SER A C 1
ATOM 2572 O O . SER A 1 327 ? 48.416 -10.504 -39.050 1.00 57.34 327 SER A O 1
ATOM 2574 N N . SER A 1 328 ? 48.161 -12.672 -39.602 1.00 63.25 328 SER A N 1
ATOM 2575 C CA . SER A 1 328 ? 49.187 -12.725 -40.646 1.00 63.25 328 SER A CA 1
ATOM 2576 C C . SER A 1 328 ? 48.506 -12.901 -42.000 1.00 63.25 328 SER A C 1
ATOM 2578 O O . SER A 1 328 ? 47.978 -13.978 -42.259 1.00 63.25 328 SER A O 1
ATOM 2580 N N . THR A 1 329 ? 48.532 -11.859 -42.836 1.00 64.31 329 THR A N 1
ATOM 2581 C CA . THR A 1 329 ? 48.755 -11.930 -44.298 1.00 64.31 329 THR A CA 1
ATOM 2582 C C . THR A 1 329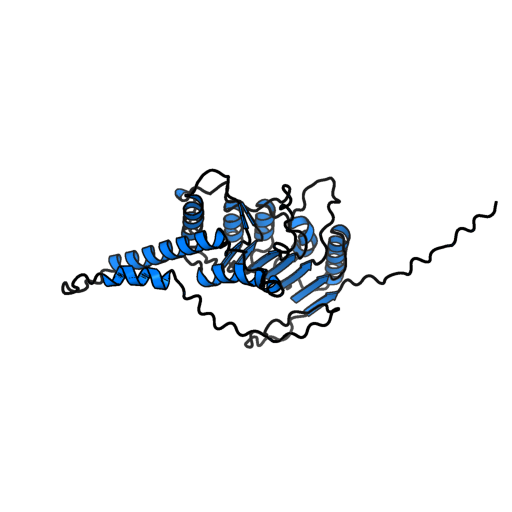 ? 48.976 -10.541 -44.863 1.00 64.31 329 THR A C 1
ATOM 2584 O O . THR A 1 329 ? 48.171 -9.647 -44.517 1.00 64.31 329 THR A O 1
#